Protein AF-A0A813HXC4-F1 (afdb_monomer_lite)

pLDDT: mean 84.41, std 17.49, range [29.16, 98.69]

Radius of gyration: 18.36 Å; chains: 1; bounding box: 35×47×68 Å

Foldseek 3Di:
DDDDDPPPDPPPPDDDADFQFDCVLPPLRDDDPLLVVVLVVVVVVVVVCLDDDLDAEEEEEESCRLVRSLQVCQVVCVVSVHAGEYEEAPVRLVSNVVRCVVSVGNYHYDYDQQLPLVVLVVVVRDPPYEYEYEAPLDAPDPDPPDDLSLLSNLVSQLSNQVDPDPHHYYYHYTHDDPDCPRSVVSQVSNVVSVDDDDDDPPPDDPPD

Sequence (208 aa):
PETWGRHRRQCGQRWSLAVLTDDALGVAGRPWAAQEVAARVLDGILEQRQFSIGERVTLVELGAGCGALACAFALKLAARQPRVIATDLPEVVPLMVQNAGANKALVECASLPWGDLAAAKALAVAAPAVVVACEVAYWGGWDLFADDTRVPLADTLAALLIGEDTGVRIGLLVFTIRDESRELALLP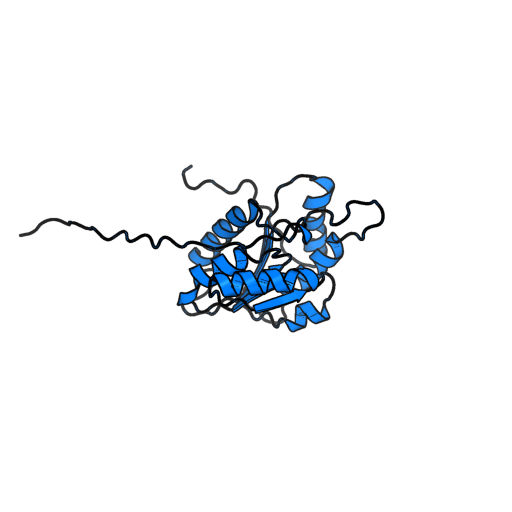MLRERGLEVVQVSPLPVEGE

Secondary structure (DSSP, 8-state):
----------------------GGGTTTTS--THHHHHHHHHHHHHHTTSS-TT---EEEEES-TT-HHHHHHHHHTGGG--EEEEEE-TTTHHHHHHHHHHHT--EEEEE--TT-HHHHHHT--PSSEEEEEES-SS---SSTTS--THHHHHHHHHHHHS-SS-S-EEEEEE---S-HHHHTTHHHHHHHTT-------SPPPTT-

InterPro domains:
  IPR019410 Lysine methyltransferase [PF10294] (17-139)
  IPR019410 Lysine methyltransferase [PTHR14614] (28-204)
  IPR029063 S-adenosyl-L-methionine-dependent methyltransferase superfamily [G3DSA:3.40.50.150] (6-204)
  IPR029063 S-adenosyl-L-methionine-dependent methyltransferase superfamily [SSF53335] (35-203)

Organism: Polarella glacialis (NCBI:txid89957)

Structure (mmCIF, N/CA/C/O backbone):
data_AF-A0A813HXC4-F1
#
_entry.id   AF-A0A813HXC4-F1
#
loop_
_atom_site.group_PDB
_atom_site.id
_atom_site.type_symbol
_atom_site.label_atom_id
_atom_site.label_alt_id
_atom_site.label_comp_id
_atom_site.label_asym_id
_atom_site.label_entity_id
_atom_site.label_seq_id
_atom_site.pdbx_PDB_ins_code
_atom_site.Cartn_x
_atom_site.Cartn_y
_atom_site.Cartn_z
_atom_site.occupancy
_atom_site.B_iso_or_equiv
_atom_site.auth_seq_id
_atom_site.auth_comp_id
_atom_site.auth_asym_id
_atom_site.auth_atom_id
_atom_site.pdbx_PDB_model_num
ATOM 1 N N . PRO A 1 1 ? -1.366 28.437 49.510 1.00 35.06 1 PRO A N 1
ATOM 2 C CA . PRO A 1 1 ? 0.019 28.294 49.009 1.00 35.06 1 PRO A CA 1
ATOM 3 C C . PRO A 1 1 ? 0.426 26.802 48.943 1.00 35.06 1 PRO A C 1
ATOM 5 O O . PRO A 1 1 ? 0.520 26.168 49.987 1.00 35.06 1 PRO A O 1
ATOM 8 N N . GLU A 1 2 ? 0.485 26.123 47.788 1.00 31.09 2 GLU A N 1
ATOM 9 C CA . GLU A 1 2 ? 1.240 26.460 46.551 1.00 31.09 2 GLU A CA 1
ATOM 10 C C . GLU A 1 2 ? 2.757 26.496 46.817 1.00 31.09 2 GLU A C 1
ATOM 12 O O . GLU A 1 2 ? 3.168 27.192 47.737 1.00 31.09 2 GLU A O 1
ATOM 17 N N . THR A 1 3 ? 3.655 25.811 46.091 1.00 34.41 3 THR A N 1
ATOM 18 C CA . THR A 1 3 ? 3.604 24.858 44.939 1.00 34.41 3 THR A CA 1
ATOM 19 C C . THR A 1 3 ? 4.766 23.820 45.103 1.00 34.41 3 THR A C 1
ATOM 21 O O . THR A 1 3 ? 5.416 23.841 46.141 1.00 34.41 3 THR A O 1
ATOM 24 N N . TRP A 1 4 ? 5.114 22.825 44.256 1.00 32.03 4 TRP A N 1
ATOM 25 C CA . TRP A 1 4 ? 4.827 22.461 42.850 1.00 32.03 4 TRP A CA 1
ATOM 26 C C . TRP A 1 4 ? 4.740 20.926 42.631 1.00 32.03 4 TRP A C 1
ATOM 28 O O . TRP A 1 4 ? 5.557 20.154 43.127 1.00 32.03 4 TRP A O 1
ATOM 38 N N . GLY A 1 5 ? 3.844 20.492 41.739 1.00 29.16 5 GLY A N 1
ATOM 39 C CA . GLY A 1 5 ? 4.278 19.949 40.438 1.00 29.16 5 GLY A CA 1
ATOM 40 C C . GLY A 1 5 ? 5.095 18.647 40.323 1.00 29.16 5 GLY A C 1
ATOM 41 O O . GLY A 1 5 ? 5.940 18.575 39.433 1.00 29.16 5 GLY A O 1
ATOM 42 N N . ARG A 1 6 ? 4.825 17.567 41.075 1.00 31.66 6 ARG A N 1
ATOM 43 C CA . ARG A 1 6 ? 5.311 16.218 40.673 1.00 31.66 6 ARG A CA 1
ATOM 44 C C . ARG A 1 6 ? 4.533 15.659 39.465 1.00 31.66 6 ARG A C 1
ATOM 46 O O . ARG A 1 6 ? 3.769 14.705 39.599 1.00 31.66 6 ARG A O 1
ATOM 53 N N . HIS A 1 7 ? 4.772 16.199 38.267 1.00 32.84 7 HIS A N 1
ATOM 54 C CA . HIS A 1 7 ? 4.219 15.696 36.998 1.00 32.84 7 HIS A CA 1
ATOM 55 C C . HIS A 1 7 ? 4.857 14.364 36.544 1.00 32.84 7 HIS A C 1
ATOM 57 O O . HIS A 1 7 ? 5.452 14.255 35.475 1.00 32.84 7 HIS A O 1
ATOM 63 N N . ARG A 1 8 ? 4.683 13.290 37.326 1.00 40.62 8 ARG A N 1
ATOM 64 C CA . ARG A 1 8 ? 4.879 11.918 36.828 1.00 40.62 8 ARG A CA 1
ATOM 65 C C . ARG A 1 8 ? 3.622 11.437 36.104 1.00 40.62 8 ARG A C 1
ATOM 67 O O . ARG A 1 8 ? 2.798 10.754 36.712 1.00 40.62 8 ARG A O 1
ATOM 74 N N . ARG A 1 9 ? 3.500 11.742 34.804 1.00 37.28 9 ARG A N 1
ATOM 75 C CA . ARG A 1 9 ? 2.727 10.893 33.873 1.00 37.28 9 ARG A CA 1
ATOM 76 C C . ARG A 1 9 ? 3.022 11.093 32.377 1.00 37.28 9 ARG A C 1
ATOM 78 O O . ARG A 1 9 ? 2.102 11.108 31.570 1.00 37.28 9 ARG A O 1
ATOM 85 N N . GLN A 1 10 ? 4.296 11.110 31.980 1.00 40.41 10 GLN A N 1
ATOM 86 C CA . GLN A 1 10 ? 4.643 10.735 30.602 1.00 40.41 10 GLN A CA 1
ATOM 87 C C . GLN A 1 10 ? 4.611 9.200 30.491 1.00 40.41 10 GLN A C 1
ATOM 89 O O . GLN A 1 10 ? 5.634 8.521 30.506 1.00 40.41 10 GLN A O 1
ATOM 94 N N . CYS A 1 11 ? 3.401 8.633 30.480 1.00 38.88 11 CYS A N 1
ATOM 95 C CA . CYS A 1 11 ? 3.195 7.212 30.220 1.00 38.88 11 CYS A CA 1
ATOM 96 C C . CYS A 1 11 ? 3.245 6.997 28.704 1.00 38.88 11 CYS A C 1
ATOM 98 O O . CYS A 1 11 ? 2.212 6.889 28.050 1.00 38.88 11 CYS A O 1
ATOM 100 N N . GLY A 1 12 ? 4.458 7.000 28.146 1.00 47.53 12 GLY A N 1
ATOM 101 C CA . GLY A 1 12 ? 4.670 6.605 26.758 1.00 47.53 12 GLY A CA 1
ATOM 102 C C . GLY A 1 12 ? 4.226 5.157 26.593 1.00 47.53 12 GLY A C 1
ATOM 103 O O . GLY A 1 12 ? 4.885 4.251 27.105 1.00 47.53 12 GLY A O 1
ATOM 104 N N . GLN A 1 13 ? 3.086 4.939 25.932 1.00 55.56 13 GLN A N 1
ATOM 105 C CA . GLN A 1 13 ? 2.609 3.595 25.628 1.00 55.56 13 GLN A CA 1
ATOM 106 C C . GLN A 1 13 ? 3.623 2.931 24.700 1.00 55.56 13 GLN A C 1
ATOM 108 O O . GLN A 1 13 ? 3.819 3.348 23.560 1.00 55.56 13 GLN A O 1
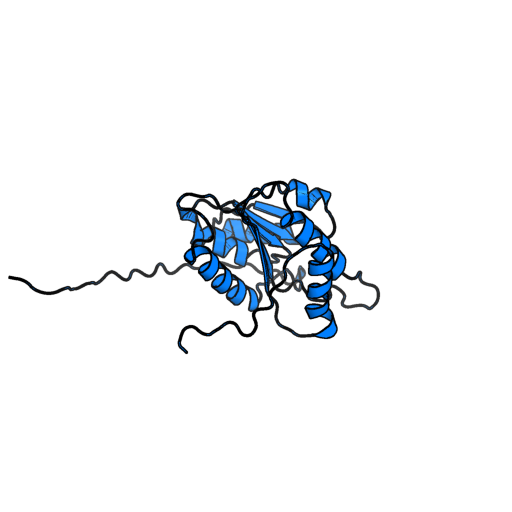ATOM 113 N N . ARG A 1 14 ? 4.311 1.918 25.226 1.00 62.75 14 ARG A N 1
ATOM 114 C CA . ARG A 1 14 ? 5.340 1.187 24.496 1.00 62.75 14 ARG A CA 1
ATOM 115 C C . ARG A 1 14 ? 4.666 0.102 23.666 1.00 62.75 14 ARG A C 1
ATOM 117 O O . ARG A 1 14 ? 4.519 -1.029 24.118 1.00 62.75 14 ARG A O 1
ATOM 124 N N . TRP A 1 15 ? 4.205 0.488 22.483 1.00 69.50 15 TRP A N 1
ATOM 125 C CA . TRP A 1 15 ? 3.667 -0.437 21.493 1.00 69.50 15 TRP A CA 1
ATOM 126 C C . TRP A 1 15 ? 4.767 -1.400 21.030 1.00 69.50 15 TRP A C 1
ATOM 128 O O . TRP A 1 15 ? 5.911 -0.994 20.824 1.00 69.50 15 TRP A O 1
ATOM 138 N N . SER A 1 16 ? 4.418 -2.674 20.879 1.00 82.56 16 SER A N 1
ATOM 139 C CA . SER A 1 16 ? 5.294 -3.716 20.345 1.00 82.56 16 SER A CA 1
ATOM 140 C C . SER A 1 16 ? 4.573 -4.415 19.204 1.00 82.56 16 SER A C 1
ATOM 142 O O . SER A 1 16 ? 3.518 -5.006 19.430 1.00 82.56 16 SER A O 1
ATOM 144 N N . LEU A 1 17 ? 5.143 -4.348 18.004 1.00 89.50 17 LEU A N 1
ATOM 145 C CA . LEU A 1 17 ? 4.656 -5.073 16.840 1.00 89.50 17 LEU A CA 1
ATOM 146 C C . LEU A 1 17 ? 5.350 -6.440 16.779 1.00 89.50 17 LEU A C 1
ATOM 148 O O . LEU A 1 17 ? 6.579 -6.507 16.795 1.00 89.50 17 LEU A O 1
ATOM 152 N N . ALA A 1 18 ? 4.578 -7.519 16.704 1.00 93.31 18 ALA A N 1
ATOM 153 C CA . ALA A 1 18 ? 5.089 -8.825 16.310 1.00 93.31 18 ALA A CA 1
ATOM 154 C C . ALA A 1 18 ? 5.122 -8.895 14.778 1.00 93.31 18 ALA A C 1
ATOM 156 O O . ALA A 1 18 ? 4.117 -8.600 14.135 1.00 93.31 18 ALA A O 1
ATOM 157 N N . VAL A 1 19 ? 6.255 -9.282 14.191 1.00 94.62 19 VAL A N 1
ATOM 158 C CA . VAL A 1 19 ? 6.367 -9.501 12.743 1.00 94.62 19 VAL A CA 1
ATOM 159 C C . VAL A 1 19 ? 6.879 -10.914 12.509 1.00 94.62 19 VAL A C 1
ATOM 161 O O . VAL A 1 19 ? 8.037 -11.223 12.775 1.00 94.62 19 VAL A O 1
ATOM 164 N N . LEU A 1 20 ? 5.978 -11.771 12.043 1.00 96.56 20 LEU A N 1
ATOM 165 C CA . LEU A 1 20 ? 6.284 -13.054 11.435 1.00 96.56 20 LEU A CA 1
ATOM 166 C C . LEU A 1 20 ? 6.862 -12.798 10.041 1.00 96.56 20 LEU A C 1
ATOM 168 O O . LEU A 1 20 ? 6.375 -11.925 9.314 1.00 96.56 20 LEU A O 1
ATOM 172 N N . THR A 1 21 ? 7.880 -13.572 9.683 1.00 96.44 21 THR A N 1
ATOM 173 C CA . THR A 1 21 ? 8.584 -13.495 8.401 1.00 96.44 21 THR A CA 1
ATOM 174 C C . THR A 1 21 ? 8.600 -14.858 7.724 1.00 96.44 21 THR A C 1
ATOM 176 O O . THR A 1 21 ? 8.671 -15.876 8.413 1.00 96.44 21 THR A O 1
ATOM 179 N N . ASP A 1 22 ? 8.582 -14.878 6.394 1.00 96.44 22 ASP A N 1
ATOM 180 C CA . ASP A 1 22 ? 8.622 -16.105 5.594 1.00 96.44 22 ASP A CA 1
ATOM 181 C C . ASP A 1 22 ? 9.623 -15.965 4.438 1.00 96.44 22 ASP A C 1
ATOM 183 O O . ASP A 1 22 ? 9.363 -15.277 3.450 1.00 96.44 22 ASP A O 1
ATOM 187 N N . ASP A 1 23 ? 10.774 -16.630 4.552 1.00 94.50 23 ASP A N 1
ATOM 188 C CA . ASP A 1 23 ? 11.824 -16.593 3.529 1.00 94.50 23 ASP A CA 1
ATOM 189 C C . ASP A 1 23 ? 11.362 -17.179 2.179 1.00 94.50 23 ASP A C 1
ATOM 191 O O . ASP A 1 23 ? 11.919 -16.816 1.140 1.00 94.50 23 ASP A O 1
ATOM 195 N N . ALA A 1 24 ? 10.317 -18.022 2.150 1.00 94.69 24 ALA A N 1
ATOM 196 C CA . ALA A 1 24 ? 9.748 -18.540 0.903 1.00 94.69 24 ALA A CA 1
ATOM 197 C C . ALA A 1 24 ? 9.028 -17.454 0.078 1.00 94.69 24 ALA A C 1
ATOM 199 O O . ALA A 1 24 ? 8.912 -17.590 -1.138 1.00 94.69 24 ALA A O 1
ATOM 200 N N . LEU A 1 25 ? 8.607 -16.354 0.717 1.00 91.69 25 LEU A N 1
ATOM 201 C CA . LEU A 1 25 ? 8.051 -15.159 0.067 1.00 91.69 25 LEU A CA 1
ATOM 202 C C . LEU A 1 25 ? 9.127 -14.096 -0.252 1.00 91.69 25 LEU A C 1
ATOM 204 O O . LEU A 1 25 ? 8.807 -12.992 -0.701 1.00 91.69 25 LEU A O 1
ATOM 208 N N . GLY A 1 26 ? 10.411 -14.398 -0.024 1.00 90.69 26 GLY A N 1
ATOM 209 C CA . GLY A 1 26 ? 11.558 -13.614 -0.492 1.00 90.69 26 GLY A CA 1
ATOM 210 C C . GLY A 1 26 ? 11.558 -12.142 -0.060 1.00 90.69 26 GLY A C 1
ATOM 211 O O . GLY A 1 26 ? 11.908 -11.807 1.073 1.00 90.69 26 GLY A O 1
ATOM 212 N N . VAL A 1 27 ? 11.234 -11.237 -0.991 1.00 89.44 27 VAL A N 1
ATOM 213 C CA . VAL A 1 27 ? 11.177 -9.785 -0.731 1.00 89.44 27 VAL A CA 1
ATOM 214 C C . VAL A 1 27 ? 9.911 -9.357 0.013 1.00 89.44 27 VAL A C 1
ATOM 216 O O . VAL A 1 27 ? 9.983 -8.437 0.825 1.00 89.44 27 VAL A O 1
ATOM 219 N N . ALA A 1 28 ? 8.784 -10.040 -0.208 1.00 92.44 28 ALA A N 1
ATOM 220 C CA . ALA A 1 28 ? 7.514 -9.757 0.459 1.00 92.44 28 ALA A CA 1
ATOM 221 C C . ALA A 1 28 ? 7.471 -10.333 1.885 1.00 92.44 28 ALA A C 1
ATOM 223 O O . ALA A 1 28 ? 6.821 -9.783 2.769 1.00 92.44 28 ALA A O 1
ATOM 224 N N . GLY A 1 29 ? 8.219 -11.408 2.143 1.00 93.31 29 GLY A N 1
ATOM 225 C CA . GLY A 1 29 ? 8.227 -12.133 3.414 1.00 93.31 29 GLY A CA 1
ATOM 226 C C . GLY A 1 29 ? 8.801 -11.405 4.635 1.00 93.31 29 GLY A C 1
ATOM 227 O O . GLY A 1 29 ? 8.938 -12.028 5.685 1.00 93.31 29 GLY A O 1
ATOM 228 N N . ARG A 1 30 ? 9.174 -10.122 4.534 1.00 94.38 30 ARG A N 1
ATOM 229 C CA . ARG A 1 30 ? 9.906 -9.381 5.578 1.00 94.38 30 ARG A CA 1
ATOM 230 C C . ARG A 1 30 ? 9.581 -7.879 5.589 1.00 94.38 30 ARG A C 1
ATOM 232 O O . ARG A 1 30 ? 9.165 -7.351 4.560 1.00 94.38 30 ARG A O 1
ATOM 239 N N . PRO A 1 31 ? 9.781 -7.176 6.720 1.00 93.50 31 PRO A N 1
ATOM 240 C CA . PRO A 1 31 ? 9.652 -5.722 6.780 1.00 93.50 31 PRO A CA 1
ATOM 241 C C . PRO A 1 31 ? 10.863 -5.022 6.144 1.00 93.50 31 PRO A C 1
ATOM 243 O O . PRO A 1 31 ? 11.963 -5.580 6.090 1.00 93.50 31 PRO A O 1
ATOM 246 N N . TRP A 1 32 ? 10.677 -3.771 5.717 1.00 92.56 32 TRP A N 1
ATOM 247 C CA . TRP A 1 32 ? 11.713 -2.955 5.071 1.00 92.56 32 TRP A CA 1
ATOM 248 C C . TRP A 1 32 ? 11.946 -1.630 5.804 1.00 92.56 32 TRP A C 1
ATOM 250 O O . TRP A 1 32 ? 11.013 -1.017 6.313 1.00 92.56 32 TRP A O 1
ATOM 260 N N . ALA A 1 33 ? 13.194 -1.148 5.828 1.00 90.00 33 ALA A N 1
ATOM 261 C CA . ALA A 1 33 ? 13.589 0.032 6.611 1.00 90.00 33 ALA A CA 1
ATOM 262 C C . ALA A 1 33 ? 12.799 1.310 6.257 1.00 90.00 33 ALA A C 1
ATOM 264 O O . ALA A 1 33 ? 12.474 2.107 7.136 1.00 90.00 33 ALA A O 1
ATOM 265 N N . ALA A 1 34 ? 12.418 1.488 4.989 1.00 90.69 34 ALA A N 1
ATOM 266 C CA . ALA A 1 34 ? 11.613 2.630 4.569 1.00 90.69 34 ALA A CA 1
ATOM 267 C C . ALA A 1 34 ? 10.164 2.603 5.107 1.00 90.69 34 ALA A C 1
ATOM 269 O O . ALA A 1 34 ? 9.524 3.652 5.132 1.00 90.69 34 ALA A O 1
ATOM 270 N N . GLN A 1 35 ? 9.658 1.477 5.634 1.00 92.31 35 GLN A N 1
ATOM 271 C CA . GLN A 1 35 ? 8.365 1.461 6.336 1.00 92.31 35 GLN A CA 1
ATOM 272 C C . GLN A 1 35 ? 8.418 2.310 7.625 1.00 92.31 35 GLN A C 1
ATOM 274 O O . GLN A 1 35 ? 7.425 2.940 7.979 1.00 92.31 35 GLN A O 1
ATOM 279 N N . GLU A 1 36 ? 9.582 2.445 8.278 1.00 89.00 36 GLU A N 1
ATOM 280 C CA . GLU A 1 36 ? 9.779 3.386 9.399 1.00 89.00 36 GLU A CA 1
ATOM 281 C C . GLU A 1 36 ? 9.790 4.858 8.935 1.00 89.00 36 GLU A C 1
ATOM 283 O O . GLU A 1 36 ? 9.451 5.775 9.688 1.00 89.00 36 GLU A O 1
ATOM 288 N N . VAL A 1 37 ? 10.176 5.108 7.682 1.00 89.75 37 VAL A N 1
ATOM 289 C CA . VAL A 1 37 ? 10.088 6.435 7.055 1.00 89.75 37 VAL A CA 1
ATOM 290 C C . VAL A 1 37 ? 8.626 6.752 6.726 1.00 89.75 37 VAL A C 1
ATOM 292 O O . VAL A 1 37 ? 8.125 7.800 7.128 1.00 89.75 37 VAL A O 1
ATOM 295 N N . ALA A 1 38 ? 7.910 5.817 6.093 1.00 91.38 38 ALA A N 1
ATOM 296 C CA . ALA A 1 38 ? 6.488 5.946 5.775 1.00 91.38 38 ALA A CA 1
ATOM 297 C C . ALA A 1 38 ? 5.617 6.139 7.032 1.00 91.38 38 ALA A C 1
ATOM 299 O O . ALA A 1 38 ? 4.714 6.977 7.024 1.00 91.38 38 ALA A O 1
ATOM 300 N N . ALA A 1 39 ? 5.930 5.431 8.127 1.00 89.94 39 ALA A N 1
ATOM 301 C CA . ALA A 1 39 ? 5.298 5.614 9.434 1.00 89.94 39 ALA A CA 1
ATOM 302 C C . ALA A 1 39 ? 5.362 7.078 9.905 1.00 89.94 39 ALA A C 1
ATOM 304 O O . ALA A 1 39 ? 4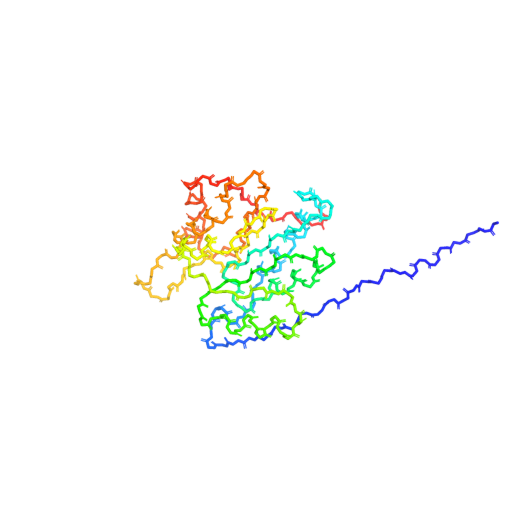.327 7.701 10.137 1.00 89.94 39 ALA A O 1
ATOM 305 N N . ARG A 1 40 ? 6.574 7.648 9.968 1.00 87.31 40 ARG A N 1
ATOM 306 C CA . ARG A 1 40 ? 6.811 9.020 10.449 1.00 87.31 40 ARG A CA 1
ATOM 307 C C . ARG A 1 40 ? 6.205 10.094 9.542 1.00 87.31 40 ARG A C 1
ATOM 309 O O . ARG A 1 40 ? 5.663 11.074 10.043 1.00 87.31 40 ARG A O 1
ATOM 316 N N . VAL A 1 41 ? 6.253 9.909 8.221 1.00 87.19 41 VAL A N 1
ATOM 317 C CA . VAL A 1 41 ? 5.635 10.852 7.268 1.00 87.19 41 VAL A CA 1
ATOM 318 C C . VAL A 1 41 ? 4.116 10.893 7.442 1.00 87.19 41 VAL A C 1
ATOM 320 O O . VAL A 1 41 ? 3.530 11.976 7.490 1.00 87.19 41 VAL A O 1
ATOM 323 N N . LEU A 1 42 ? 3.471 9.731 7.579 1.00 85.94 42 LEU A N 1
ATOM 324 C CA . LEU A 1 42 ? 2.022 9.679 7.755 1.00 85.94 42 LEU A CA 1
ATOM 325 C C . LEU A 1 42 ? 1.581 10.164 9.144 1.00 85.94 42 LEU A C 1
ATOM 327 O O . LEU A 1 42 ? 0.533 10.795 9.258 1.00 85.94 42 LEU A O 1
ATOM 331 N N . ASP A 1 43 ? 2.389 9.958 10.184 1.00 83.81 43 ASP A N 1
ATOM 332 C CA . ASP A 1 43 ? 2.153 10.575 11.492 1.00 83.81 43 ASP A CA 1
ATOM 333 C C . ASP A 1 43 ? 2.056 12.106 11.383 1.00 83.81 43 ASP A C 1
ATOM 335 O O . ASP A 1 43 ? 1.055 12.688 11.804 1.00 83.81 43 ASP A O 1
ATOM 339 N N . GLY A 1 44 ? 3.027 12.749 10.721 1.00 83.06 44 GLY A N 1
ATOM 340 C CA . GLY A 1 44 ? 3.011 14.196 10.484 1.00 83.06 44 GLY A CA 1
ATOM 341 C C . GLY A 1 44 ? 1.763 14.670 9.728 1.00 83.06 44 GLY A C 1
ATOM 342 O O . GLY A 1 44 ? 1.130 15.645 10.129 1.00 83.06 44 GLY A O 1
ATOM 343 N N . ILE A 1 45 ? 1.344 13.946 8.687 1.00 81.25 45 ILE A N 1
ATOM 344 C CA . ILE A 1 45 ? 0.116 14.228 7.916 1.00 81.25 45 ILE A CA 1
ATOM 345 C C . ILE A 1 45 ? -1.151 14.126 8.786 1.00 81.25 45 ILE A C 1
ATOM 347 O O . ILE A 1 45 ? -2.044 14.977 8.712 1.00 81.25 45 ILE A O 1
ATOM 351 N N . LEU A 1 46 ? -1.231 13.102 9.641 1.00 77.50 46 LEU A N 1
ATOM 352 C CA . LEU A 1 46 ? -2.368 12.867 10.535 1.00 77.50 46 LEU A CA 1
ATOM 353 C C . LEU A 1 46 ? -2.443 13.891 11.680 1.00 77.50 46 LEU A C 1
ATOM 355 O O . LEU A 1 46 ? -3.548 14.189 12.153 1.00 77.50 46 LEU A O 1
ATOM 359 N N . GLU A 1 47 ? -1.300 14.434 12.108 1.00 77.25 47 GLU A N 1
ATOM 360 C CA . GLU A 1 47 ? -1.191 15.482 13.130 1.00 77.25 47 GLU A CA 1
ATOM 361 C C . GLU A 1 47 ? -1.416 16.896 12.572 1.00 77.25 47 GLU A C 1
ATOM 363 O O . GLU A 1 47 ? -2.066 17.707 13.235 1.00 77.25 47 GLU A O 1
ATOM 368 N N . GLN A 1 48 ? -0.998 17.175 11.330 1.00 72.44 48 GLN A N 1
ATOM 369 C CA . GLN A 1 48 ? -1.219 18.451 10.623 1.00 72.44 48 GLN A CA 1
ATOM 370 C C . GLN A 1 48 ? -2.690 18.722 10.243 1.00 72.44 48 GLN A C 1
ATOM 372 O O . GLN A 1 48 ? -3.005 19.777 9.694 1.00 72.44 48 GLN A O 1
ATOM 377 N N . ARG A 1 49 ? -3.614 17.812 10.582 1.00 63.06 49 ARG A N 1
ATOM 378 C CA . ARG A 1 49 ? -5.077 17.967 10.436 1.00 63.06 49 ARG A CA 1
ATOM 379 C C . ARG A 1 49 ? -5.558 18.259 9.013 1.00 63.06 49 ARG A C 1
ATOM 381 O O . ARG A 1 49 ? -6.525 18.990 8.821 1.00 63.06 49 ARG A O 1
ATOM 388 N N . GLN A 1 50 ? -4.973 17.579 8.029 1.00 62.78 50 GLN A N 1
ATOM 389 C CA . GLN A 1 50 ? -5.584 17.446 6.697 1.00 62.78 50 GLN A CA 1
ATOM 390 C C . GLN A 1 50 ? -6.905 16.638 6.722 1.00 62.78 50 GLN A C 1
ATOM 392 O O . GLN A 1 50 ? -7.614 16.587 5.722 1.00 62.78 50 GLN A O 1
ATOM 397 N N . PHE A 1 51 ? -7.261 16.058 7.879 1.00 70.06 51 PHE A N 1
ATOM 398 C CA . PHE A 1 51 ? -8.518 15.354 8.147 1.00 70.06 51 PHE A CA 1
ATOM 399 C C . PHE A 1 51 ? -9.203 15.900 9.410 1.00 70.06 51 PHE A C 1
ATOM 401 O O . PHE A 1 51 ? -8.537 16.274 10.384 1.00 70.06 51 PHE A O 1
ATOM 408 N N . SER A 1 52 ? -10.533 15.890 9.423 1.00 67.94 52 SER A N 1
ATOM 409 C CA . SER A 1 52 ? -11.369 16.459 10.482 1.00 67.94 52 SER A CA 1
ATOM 410 C C . SER A 1 52 ? -11.365 15.628 11.774 1.00 67.94 52 SER A C 1
ATOM 412 O O . SER A 1 52 ? -11.060 14.430 11.803 1.00 67.94 52 SER A O 1
ATOM 414 N N . ILE A 1 53 ? -11.729 16.265 12.893 1.00 62.31 53 ILE A N 1
ATOM 415 C CA . ILE A 1 53 ? -11.898 15.569 14.178 1.00 62.31 53 ILE A CA 1
ATOM 416 C C . ILE A 1 53 ? -13.115 14.639 14.085 1.00 62.31 53 ILE A C 1
ATOM 418 O O . ILE A 1 53 ? -14.208 15.082 13.749 1.00 62.31 53 ILE A O 1
ATOM 422 N N . GLY A 1 54 ? -12.925 13.360 14.420 1.00 64.62 54 GLY A N 1
ATOM 423 C CA . GLY A 1 54 ? -13.970 12.331 14.341 1.00 64.62 54 GLY A CA 1
ATOM 424 C C . GLY A 1 54 ? -14.150 11.709 12.952 1.00 64.62 54 GLY A C 1
ATOM 425 O O . GLY A 1 54 ? -14.941 10.783 12.807 1.00 64.62 54 GLY A O 1
ATOM 426 N N . GLU A 1 55 ? -13.404 12.170 11.947 1.00 74.50 55 GLU A N 1
ATOM 427 C CA . GLU A 1 55 ? -13.458 11.629 10.591 1.00 74.50 55 GLU A CA 1
ATOM 428 C C . GLU A 1 55 ? -12.704 10.291 10.496 1.00 74.50 55 GLU A C 1
ATOM 430 O O . GLU A 1 55 ? -11.569 10.161 10.978 1.00 74.50 55 GLU A O 1
ATOM 435 N N . ARG A 1 56 ? -13.349 9.285 9.889 1.00 84.94 56 ARG A N 1
ATOM 436 C CA . ARG A 1 56 ? -12.789 7.940 9.707 1.00 84.94 56 ARG A CA 1
ATOM 437 C C . ARG A 1 56 ? -11.896 7.919 8.469 1.00 84.94 56 ARG A C 1
ATOM 439 O O . ARG A 1 56 ? -12.398 7.962 7.354 1.00 84.94 56 ARG A O 1
ATOM 446 N N . VAL A 1 57 ? -10.587 7.806 8.675 1.00 88.00 57 VAL A N 1
ATOM 447 C CA . VAL A 1 57 ? -9.606 7.709 7.583 1.00 88.00 57 VAL A CA 1
ATOM 448 C C . VAL A 1 57 ? -9.531 6.275 7.052 1.00 88.00 57 VAL A C 1
ATOM 450 O O . VAL A 1 57 ? -9.449 5.321 7.836 1.00 88.00 57 VAL A O 1
ATOM 453 N N . THR A 1 58 ? -9.520 6.137 5.726 1.00 92.44 58 THR A N 1
ATOM 454 C CA . THR A 1 58 ? -9.151 4.900 5.025 1.00 92.44 58 THR A CA 1
ATOM 455 C C . THR A 1 58 ? -7.647 4.901 4.735 1.00 92.44 58 THR A C 1
ATOM 457 O O . THR A 1 58 ? -7.124 5.861 4.180 1.00 92.44 58 THR A O 1
ATOM 460 N N . LEU A 1 59 ? -6.936 3.831 5.076 1.00 94.56 59 LEU A N 1
ATOM 461 C CA . LEU A 1 59 ? -5.546 3.595 4.690 1.00 94.56 59 LEU A CA 1
ATOM 462 C C . LEU A 1 59 ? -5.491 2.366 3.789 1.00 94.56 59 LEU A C 1
ATOM 464 O O . LEU A 1 59 ? -6.061 1.335 4.140 1.00 94.56 59 LEU A O 1
ATOM 468 N N . VAL A 1 60 ? -4.787 2.462 2.665 1.00 97.50 60 VAL A N 1
ATOM 469 C CA . VAL A 1 60 ? -4.473 1.325 1.789 1.00 97.50 60 VAL A CA 1
ATOM 470 C C . VAL A 1 60 ? -2.960 1.209 1.663 1.00 97.50 60 VAL A C 1
ATOM 472 O O . VAL A 1 60 ? -2.319 2.172 1.257 1.00 97.50 60 VAL A O 1
ATOM 475 N N . GLU A 1 61 ? -2.386 0.056 1.997 1.00 98.19 61 GLU A N 1
ATOM 476 C CA . GLU A 1 61 ? -0.980 -0.261 1.719 1.00 98.19 61 GLU A CA 1
ATOM 477 C C . GLU A 1 61 ? -0.896 -1.145 0.463 1.00 98.19 61 GLU A C 1
ATOM 479 O O . GLU A 1 61 ? -1.489 -2.226 0.418 1.00 98.19 61 GLU A O 1
ATOM 484 N N . LEU A 1 62 ? -0.189 -0.664 -0.563 1.00 98.12 62 LEU A N 1
ATOM 485 C CA . LEU A 1 62 ? 0.133 -1.372 -1.804 1.00 98.12 62 LEU A CA 1
ATOM 486 C C . LEU A 1 62 ? 1.503 -2.042 -1.669 1.00 98.12 62 LEU A C 1
ATOM 488 O O . LEU A 1 62 ? 2.485 -1.352 -1.394 1.00 98.12 62 LEU A O 1
ATOM 492 N N . GLY A 1 63 ? 1.573 -3.355 -1.909 1.00 97.00 63 GLY A N 1
ATOM 493 C CA . GLY A 1 63 ? 2.808 -4.130 -1.740 1.00 97.00 63 GLY A CA 1
ATOM 494 C C . GLY A 1 63 ? 3.222 -4.233 -0.274 1.00 97.00 63 GLY A C 1
ATOM 495 O O . GLY A 1 63 ? 4.380 -4.006 0.067 1.00 97.00 63 GLY A O 1
ATOM 496 N N . ALA A 1 64 ? 2.253 -4.492 0.607 1.00 97.69 64 ALA A N 1
ATOM 497 C CA . ALA A 1 64 ? 2.447 -4.471 2.055 1.00 97.69 64 ALA A CA 1
ATOM 498 C C . ALA A 1 64 ? 3.386 -5.580 2.581 1.00 97.69 64 ALA A C 1
ATOM 500 O O . ALA A 1 64 ? 3.814 -5.535 3.742 1.00 97.69 64 ALA A O 1
ATOM 501 N N . GLY A 1 65 ? 3.692 -6.592 1.762 1.00 96.94 65 GLY A N 1
ATOM 502 C CA . GLY A 1 65 ? 4.539 -7.727 2.105 1.00 96.94 65 GLY A CA 1
ATOM 503 C C . GLY A 1 65 ? 4.012 -8.467 3.332 1.00 96.94 65 GLY A C 1
ATOM 504 O O . GLY A 1 65 ? 2.878 -8.935 3.379 1.00 96.94 65 GLY A O 1
ATOM 505 N N . CYS A 1 66 ? 4.817 -8.515 4.390 1.00 96.69 66 CYS A N 1
ATOM 506 C CA . CYS A 1 66 ? 4.420 -9.085 5.675 1.00 96.69 66 CYS A CA 1
ATOM 507 C C . CYS A 1 66 ? 3.274 -8.324 6.389 1.00 96.69 66 CYS A C 1
ATOM 509 O O . CYS A 1 66 ? 2.764 -8.817 7.395 1.00 96.69 66 CYS A O 1
ATOM 511 N N . GLY A 1 67 ? 2.857 -7.145 5.910 1.00 97.38 67 GLY A N 1
ATOM 512 C CA . GLY A 1 67 ? 1.758 -6.346 6.472 1.00 97.38 67 GLY A CA 1
ATOM 513 C C . GLY A 1 67 ? 2.120 -5.553 7.735 1.00 97.38 67 GLY A C 1
ATOM 514 O O . GLY A 1 67 ? 1.231 -5.090 8.454 1.00 97.38 67 GLY A O 1
ATOM 515 N N . ALA A 1 68 ? 3.415 -5.412 8.041 1.00 96.25 68 ALA A N 1
ATOM 516 C CA . ALA A 1 68 ? 3.902 -4.803 9.280 1.00 96.25 68 ALA A CA 1
ATOM 517 C C . ALA A 1 68 ? 3.459 -3.337 9.460 1.00 96.25 68 ALA A C 1
ATOM 519 O O . ALA A 1 68 ? 3.045 -2.949 10.556 1.00 96.25 68 ALA A O 1
ATOM 520 N N . LEU A 1 69 ? 3.506 -2.530 8.397 1.00 96.06 69 LEU A N 1
ATOM 521 C CA . LEU A 1 69 ? 3.176 -1.104 8.447 1.00 96.06 69 LEU A CA 1
ATOM 522 C C . LEU A 1 69 ? 1.662 -0.875 8.608 1.00 96.06 69 LEU A C 1
ATOM 524 O O . LEU A 1 69 ? 1.253 -0.156 9.522 1.00 96.06 69 LEU A O 1
ATOM 528 N N . ALA A 1 70 ? 0.820 -1.559 7.827 1.00 96.94 70 ALA A N 1
ATOM 529 C CA . ALA A 1 70 ? -0.627 -1.606 8.040 1.00 96.94 70 ALA A CA 1
ATOM 530 C C . ALA A 1 70 ? -1.003 -2.025 9.476 1.00 96.94 70 ALA A C 1
ATOM 532 O O . ALA A 1 70 ? -1.838 -1.375 10.112 1.00 96.94 70 ALA A O 1
ATOM 533 N N . CYS A 1 71 ? -0.356 -3.057 10.033 1.00 96.62 71 CYS A N 1
ATOM 534 C CA . CYS A 1 71 ? -0.581 -3.463 11.425 1.00 96.62 71 CYS A CA 1
ATOM 535 C C . CYS A 1 71 ? -0.189 -2.358 12.422 1.00 96.62 71 CYS A C 1
ATOM 537 O O . CYS A 1 71 ? -0.941 -2.088 13.362 1.00 96.62 71 CYS A O 1
ATOM 539 N N . ALA A 1 72 ? 0.945 -1.680 12.209 1.00 93.75 72 ALA A N 1
ATOM 540 C CA . ALA A 1 72 ? 1.380 -0.565 13.049 1.00 93.75 72 ALA A CA 1
ATOM 541 C C . ALA A 1 72 ? 0.376 0.604 13.030 1.00 93.75 72 ALA A C 1
ATOM 543 O O . ALA A 1 72 ? 0.028 1.122 14.094 1.00 93.75 72 ALA A O 1
ATOM 544 N N . PHE A 1 73 ? -0.156 0.977 11.860 1.00 91.31 73 PHE A N 1
ATOM 545 C CA . PHE A 1 73 ? -1.181 2.022 11.754 1.00 91.31 73 PHE A CA 1
ATOM 546 C C . PHE A 1 73 ? -2.520 1.616 12.370 1.00 91.31 73 PHE A C 1
ATOM 548 O O . PHE A 1 73 ? -3.113 2.411 13.101 1.00 91.31 73 PHE A O 1
ATOM 555 N N . ALA A 1 74 ? -2.990 0.387 12.137 1.00 93.56 74 ALA A N 1
ATOM 556 C CA . ALA A 1 74 ? -4.235 -0.109 12.723 1.00 93.56 74 ALA A CA 1
ATOM 557 C C . ALA A 1 74 ? -4.195 -0.097 14.263 1.00 93.56 74 ALA A C 1
ATOM 559 O O . ALA A 1 74 ? -5.187 0.263 14.898 1.00 93.56 74 ALA A O 1
ATOM 560 N N . LEU A 1 75 ? -3.042 -0.419 14.864 1.00 91.62 75 LEU A N 1
ATOM 561 C CA . LEU A 1 75 ? -2.817 -0.290 16.306 1.00 91.62 75 LEU A CA 1
ATOM 562 C C . LEU A 1 75 ? -2.734 1.179 16.751 1.00 91.62 75 LEU A C 1
ATOM 564 O O . LEU A 1 75 ? -3.488 1.594 17.632 1.00 91.62 75 LEU A O 1
ATOM 568 N N . LYS A 1 76 ? -1.852 1.981 16.135 1.00 86.50 76 LYS A N 1
ATOM 569 C CA . LYS A 1 76 ? -1.599 3.378 16.534 1.00 86.50 76 LYS A CA 1
ATOM 570 C C . LYS A 1 76 ? -2.848 4.255 16.435 1.00 86.50 76 LYS A C 1
ATOM 572 O O . LYS A 1 76 ? -3.064 5.127 17.275 1.00 86.50 76 LYS A O 1
ATOM 577 N N . LEU A 1 77 ? -3.681 4.016 15.425 1.00 84.69 77 LEU A N 1
ATOM 578 C CA . LEU A 1 77 ? -4.869 4.814 15.133 1.00 84.69 77 LEU A CA 1
ATOM 579 C C . LEU A 1 77 ? -6.165 4.188 15.662 1.00 84.69 77 LEU A C 1
ATOM 581 O O . LEU A 1 77 ? -7.224 4.755 15.415 1.00 84.69 77 LEU A O 1
ATOM 585 N N . ALA A 1 78 ? -6.120 3.082 16.417 1.00 86.81 78 ALA A N 1
ATOM 586 C CA . ALA A 1 78 ? -7.304 2.333 16.861 1.00 86.81 78 ALA A CA 1
ATOM 587 C C . ALA A 1 78 ? -8.416 3.205 17.489 1.00 86.81 78 ALA A C 1
ATOM 589 O O . ALA A 1 78 ? -9.599 2.985 17.233 1.00 86.81 78 ALA A O 1
ATOM 590 N N . ALA A 1 79 ? -8.056 4.252 18.243 1.00 82.94 79 ALA A N 1
ATOM 591 C CA . ALA A 1 79 ? -9.007 5.201 18.836 1.00 82.94 79 ALA A CA 1
ATOM 592 C C . ALA A 1 79 ? -9.792 6.050 17.807 1.00 82.94 79 ALA A C 1
ATOM 594 O O . ALA A 1 79 ? -10.883 6.526 18.114 1.00 82.94 79 ALA A O 1
ATOM 595 N N . ARG A 1 80 ? -9.265 6.222 16.585 1.00 82.19 80 ARG A N 1
ATOM 596 C CA . ARG A 1 80 ? -9.940 6.846 15.429 1.00 82.19 80 ARG A CA 1
ATOM 597 C C . ARG A 1 80 ? -10.743 5.837 14.592 1.00 82.19 80 ARG A C 1
ATOM 599 O O . ARG A 1 80 ? -11.351 6.238 13.607 1.00 82.19 80 ARG A O 1
ATOM 606 N N . GLN A 1 81 ? -10.733 4.551 14.966 1.00 87.56 81 GLN A N 1
ATOM 607 C CA . GLN A 1 81 ? -11.400 3.444 14.265 1.00 87.56 81 GLN A CA 1
ATOM 608 C C . GLN A 1 81 ? -11.170 3.464 12.737 1.00 87.56 81 GLN A C 1
ATOM 610 O O . GLN A 1 81 ? -12.144 3.476 11.984 1.00 87.56 81 GLN A O 1
ATOM 615 N N . PRO A 1 82 ? -9.915 3.504 12.245 1.00 90.94 82 PRO A N 1
ATOM 616 C CA . PRO A 1 82 ? -9.617 3.596 10.815 1.00 90.94 82 PRO A CA 1
ATOM 617 C C . PRO A 1 82 ? -10.227 2.435 10.020 1.00 90.94 82 PRO A C 1
ATOM 619 O O . PRO A 1 82 ? -10.655 1.415 10.572 1.00 90.94 82 PRO A O 1
ATOM 622 N N . ARG A 1 83 ? -10.247 2.568 8.696 1.00 94.81 83 ARG A N 1
ATOM 623 C CA . ARG A 1 83 ? -10.317 1.410 7.802 1.00 94.81 83 ARG A CA 1
ATOM 624 C C . ARG A 1 83 ? -8.913 1.177 7.261 1.00 94.81 83 ARG A C 1
ATOM 626 O O . ARG A 1 83 ? -8.428 2.025 6.531 1.00 94.81 83 ARG A O 1
ATOM 633 N N . VAL A 1 84 ? -8.247 0.092 7.643 1.00 96.88 84 VAL A N 1
ATOM 634 C CA . VAL A 1 84 ? -6.897 -0.221 7.150 1.00 96.88 84 VAL A CA 1
ATOM 635 C C . VAL A 1 84 ? -6.981 -1.430 6.236 1.00 96.88 84 VAL A C 1
ATOM 637 O O . VAL A 1 84 ? -7.472 -2.470 6.664 1.00 96.88 84 VAL A O 1
ATOM 640 N N . ILE A 1 85 ? -6.504 -1.289 5.004 1.00 98.31 85 ILE A N 1
ATOM 641 C CA . ILE A 1 85 ? -6.453 -2.341 3.991 1.00 98.31 85 ILE A CA 1
ATOM 642 C C . ILE A 1 85 ? -4.983 -2.615 3.659 1.00 98.31 85 ILE A C 1
ATOM 644 O O . ILE A 1 85 ? -4.267 -1.700 3.257 1.00 98.31 85 ILE A O 1
ATOM 648 N N . ALA A 1 86 ? -4.530 -3.855 3.820 1.00 98.56 86 ALA A N 1
ATOM 649 C CA . ALA A 1 86 ? -3.205 -4.297 3.387 1.00 98.56 86 ALA A CA 1
ATOM 650 C C . ALA A 1 86 ? -3.354 -5.140 2.117 1.00 98.56 86 ALA A C 1
ATOM 652 O O . ALA A 1 86 ? -4.167 -6.070 2.093 1.00 98.56 86 ALA A O 1
ATOM 653 N N . THR A 1 87 ? -2.611 -4.798 1.063 1.00 98.69 87 THR A N 1
ATOM 654 C CA . THR A 1 87 ? -2.782 -5.409 -0.260 1.00 98.69 87 THR A CA 1
ATOM 655 C C . THR A 1 87 ? -1.466 -5.839 -0.895 1.00 98.69 87 THR A C 1
ATOM 657 O O . THR A 1 87 ? -0.466 -5.121 -0.834 1.00 98.69 87 THR A O 1
ATOM 660 N N . ASP A 1 88 ? -1.480 -7.029 -1.495 1.00 98.19 88 ASP A N 1
ATOM 661 C CA . ASP A 1 88 ? -0.317 -7.662 -2.123 1.00 98.19 88 ASP A CA 1
ATOM 662 C C . ASP A 1 88 ? -0.758 -8.780 -3.103 1.00 98.19 88 ASP A C 1
ATOM 664 O O . ASP A 1 88 ? -1.952 -8.936 -3.397 1.00 98.19 88 ASP A O 1
ATOM 668 N N . LEU A 1 89 ? 0.180 -9.576 -3.613 1.00 96.19 89 LEU A N 1
ATOM 669 C CA . LEU A 1 89 ? -0.089 -10.760 -4.432 1.00 96.19 89 LEU A CA 1
ATOM 670 C C . LEU A 1 89 ? -0.811 -11.869 -3.630 1.00 96.19 89 LEU A C 1
ATOM 672 O O . LEU A 1 89 ? -0.662 -11.935 -2.404 1.00 96.19 89 LEU A O 1
ATOM 676 N N . PRO A 1 90 ? -1.611 -12.744 -4.279 1.00 97.69 90 PRO A N 1
ATOM 677 C CA . PRO A 1 90 ? -2.446 -13.743 -3.597 1.00 97.69 90 PRO A CA 1
ATOM 678 C C . PRO A 1 90 ? -1.697 -14.633 -2.594 1.00 97.69 90 PRO A C 1
ATOM 680 O O . PRO A 1 90 ? -2.218 -14.937 -1.522 1.00 97.69 90 PRO A O 1
ATOM 683 N N . GLU A 1 91 ? -0.471 -15.024 -2.930 1.00 96.81 91 GLU A N 1
ATOM 684 C CA . GLU A 1 91 ? 0.429 -15.866 -2.142 1.00 96.81 91 GLU A CA 1
ATOM 685 C C . GLU A 1 91 ? 0.999 -15.175 -0.891 1.00 96.81 91 GLU A C 1
ATOM 687 O O . GLU A 1 91 ? 1.394 -15.857 0.054 1.00 96.81 91 GLU A O 1
ATOM 692 N N . VAL A 1 92 ? 0.984 -13.839 -0.841 1.00 97.75 92 VAL A N 1
ATOM 693 C CA . VAL A 1 92 ? 1.472 -13.035 0.294 1.00 97.75 92 VAL A CA 1
ATOM 694 C C . VAL A 1 92 ? 0.362 -12.763 1.322 1.00 97.75 92 VAL A C 1
ATOM 696 O O . VAL A 1 92 ? 0.629 -12.659 2.523 1.00 97.75 92 VAL A O 1
ATOM 699 N N . VAL A 1 93 ? -0.908 -12.729 0.891 1.00 98.50 93 VAL A N 1
ATOM 700 C CA . VAL A 1 93 ? -2.077 -12.488 1.765 1.00 98.50 93 VAL A CA 1
ATOM 701 C C . VAL A 1 93 ? -2.113 -13.379 3.025 1.00 98.50 93 VAL A C 1
ATOM 703 O O . VAL A 1 93 ? -2.408 -12.845 4.099 1.00 98.50 93 VAL A O 1
ATOM 706 N N . PRO A 1 94 ? -1.775 -14.688 2.986 1.00 98.62 94 PRO A N 1
ATOM 707 C CA . PRO A 1 94 ? -1.724 -15.525 4.185 1.00 98.62 94 PRO A CA 1
ATOM 708 C C . PRO A 1 94 ? -0.760 -15.026 5.270 1.00 98.62 94 PRO A C 1
ATOM 710 O O . PRO A 1 94 ? -1.067 -15.188 6.453 1.00 98.62 94 PRO A O 1
ATOM 713 N N . LEU A 1 95 ? 0.375 -14.412 4.910 1.00 98.56 95 LEU A N 1
ATOM 714 C CA . LEU A 1 95 ? 1.319 -13.847 5.883 1.00 98.56 95 LEU A CA 1
ATOM 715 C C . LEU A 1 95 ? 0.771 -12.550 6.494 1.00 98.56 95 LEU A C 1
ATOM 717 O O . LEU A 1 95 ? 0.838 -12.374 7.712 1.00 98.56 95 LEU A O 1
ATOM 721 N N . MET A 1 96 ? 0.152 -11.684 5.681 1.00 98.50 96 MET A N 1
ATOM 722 C CA . MET A 1 96 ? -0.526 -10.476 6.175 1.00 98.50 96 MET A CA 1
ATOM 723 C C . MET A 1 96 ? -1.617 -10.817 7.200 1.00 98.50 96 MET A C 1
ATOM 725 O O . MET A 1 96 ? -1.660 -10.223 8.277 1.00 98.50 96 MET A O 1
ATOM 729 N N . VAL A 1 97 ? -2.456 -11.820 6.909 1.00 98.62 97 VAL A N 1
ATOM 730 C CA . VAL A 1 97 ? -3.521 -12.287 7.818 1.00 98.62 97 VAL A CA 1
ATOM 731 C C . VAL A 1 97 ? -2.941 -12.835 9.126 1.00 98.62 97 VAL A C 1
ATOM 733 O O . VAL A 1 97 ? -3.462 -12.537 10.204 1.00 98.62 97 VAL A O 1
ATOM 736 N N . GLN A 1 98 ? -1.845 -13.599 9.062 1.00 98.50 98 GLN A N 1
ATOM 737 C CA . GLN A 1 98 ? -1.161 -14.101 10.258 1.00 98.50 98 GLN A CA 1
ATOM 738 C C . GLN A 1 98 ? -0.590 -12.963 11.115 1.00 98.50 98 GLN A C 1
ATOM 740 O O . GLN A 1 98 ? -0.771 -12.978 12.334 1.00 98.50 98 GLN A O 1
ATOM 745 N N . ASN A 1 99 ? 0.031 -11.949 10.505 1.00 98.44 99 ASN A N 1
ATOM 746 C CA . ASN A 1 99 ? 0.564 -10.791 11.227 1.00 98.44 99 ASN A CA 1
ATOM 747 C C . ASN A 1 99 ? -0.537 -9.899 11.818 1.00 98.44 99 ASN A C 1
ATOM 749 O O . ASN A 1 99 ? -0.428 -9.492 12.979 1.00 98.44 99 ASN A O 1
ATOM 753 N N . ALA A 1 100 ? -1.634 -9.662 11.096 1.00 98.12 100 ALA A N 1
ATOM 754 C CA . ALA A 1 100 ? -2.801 -8.971 11.641 1.00 98.12 100 ALA A CA 1
ATOM 755 C C . ALA A 1 100 ? -3.373 -9.723 12.859 1.00 98.12 100 ALA A C 1
ATOM 757 O O . ALA A 1 100 ? -3.596 -9.124 13.914 1.00 98.12 100 ALA A O 1
ATOM 758 N N . GLY A 1 101 ? -3.512 -11.051 12.757 1.00 97.94 101 GLY A N 1
ATOM 759 C CA . GLY A 1 101 ? -3.964 -11.919 13.847 1.00 97.94 101 GLY A CA 1
ATOM 760 C C . GLY A 1 101 ? -3.032 -11.919 15.065 1.00 97.94 101 GLY A C 1
ATOM 761 O O . GLY A 1 101 ? -3.502 -11.743 16.192 1.00 97.94 101 GLY A O 1
ATOM 762 N N . ALA A 1 102 ? -1.718 -12.045 14.856 1.00 97.31 102 ALA A N 1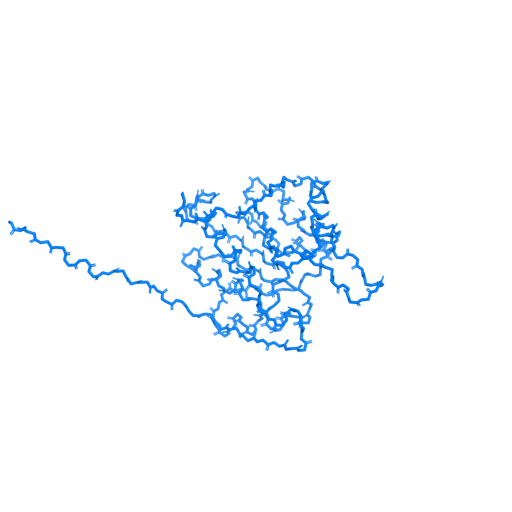
ATOM 763 C CA . ALA A 1 102 ? -0.708 -12.040 15.919 1.00 97.31 102 ALA A CA 1
ATOM 764 C C . ALA A 1 102 ? -0.712 -10.730 16.728 1.00 97.31 102 ALA A C 1
ATOM 766 O O . ALA A 1 102 ? -0.585 -10.750 17.954 1.00 97.31 102 ALA A O 1
ATOM 767 N N . ASN A 1 103 ? -0.927 -9.599 16.051 1.00 96.19 103 ASN A N 1
ATOM 768 C CA . ASN A 1 103 ? -1.014 -8.275 16.668 1.00 96.19 103 ASN A CA 1
ATOM 769 C C . ASN A 1 103 ? -2.422 -7.910 17.170 1.00 96.19 103 ASN A C 1
ATOM 771 O O . ASN A 1 103 ? -2.574 -6.908 17.868 1.00 96.19 103 ASN A O 1
ATOM 775 N N . LYS A 1 104 ? -3.455 -8.695 16.823 1.00 95.69 104 LYS A N 1
ATOM 776 C CA . LYS A 1 104 ? -4.883 -8.344 16.981 1.00 95.69 104 LYS A CA 1
ATOM 777 C C . LYS A 1 104 ? -5.239 -7.009 16.303 1.00 95.69 104 LYS A C 1
ATOM 779 O O . LYS A 1 104 ? -6.097 -6.267 16.781 1.00 95.69 104 LYS A O 1
ATOM 784 N N . ALA A 1 105 ? -4.551 -6.700 15.208 1.00 95.81 105 ALA A N 1
ATOM 785 C CA . ALA A 1 105 ? -4.729 -5.478 14.440 1.00 95.81 105 ALA A CA 1
ATOM 786 C C . ALA A 1 105 ? -5.962 -5.593 13.528 1.00 95.81 105 ALA A C 1
ATOM 788 O O . ALA A 1 105 ? -6.174 -6.617 12.879 1.00 95.81 105 ALA A O 1
ATOM 789 N N . LEU A 1 106 ? -6.773 -4.535 13.462 1.00 96.44 106 LEU A N 1
ATOM 790 C CA . LEU A 1 106 ? -7.940 -4.472 12.577 1.00 96.44 106 LEU A CA 1
ATOM 791 C C . LEU A 1 106 ? -7.501 -4.058 11.165 1.00 96.44 106 LEU A C 1
ATOM 793 O O . LEU A 1 106 ? -7.562 -2.881 10.809 1.00 96.44 106 LEU A O 1
ATOM 797 N N . VAL A 1 107 ? -7.027 -5.039 10.395 1.00 98.00 107 VAL A N 1
ATOM 798 C CA . VAL A 1 107 ? -6.552 -4.885 9.013 1.00 98.00 107 VAL A CA 1
ATOM 799 C C . VAL A 1 107 ? -7.368 -5.786 8.084 1.00 98.00 107 VAL A C 1
ATOM 801 O O . VAL A 1 107 ? -7.451 -6.995 8.289 1.00 98.00 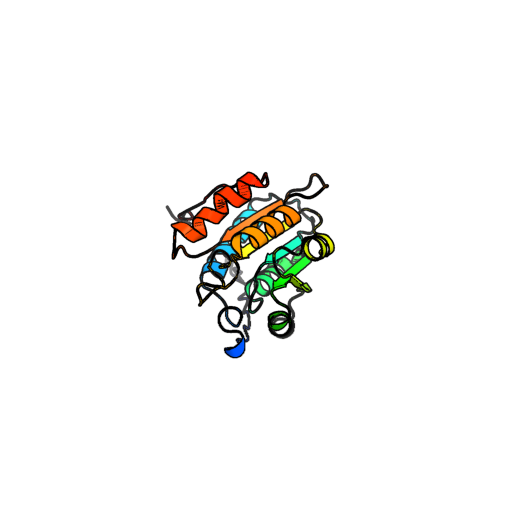107 VAL A O 1
ATOM 804 N N . GLU A 1 108 ? -7.956 -5.198 7.046 1.00 98.25 108 GLU A N 1
ATOM 805 C CA . GLU A 1 108 ? -8.536 -5.907 5.907 1.00 98.25 108 GLU A CA 1
ATOM 806 C C . GLU A 1 108 ? -7.391 -6.368 4.989 1.00 98.25 108 GLU A C 1
ATOM 808 O O . GLU A 1 108 ? -6.797 -5.564 4.278 1.00 98.25 108 GLU A O 1
ATOM 813 N N . CYS A 1 109 ? -7.037 -7.652 5.014 1.00 98.56 109 CYS A N 1
ATOM 814 C CA . CYS A 1 109 ? -6.028 -8.205 4.107 1.00 98.56 109 CYS A CA 1
ATOM 815 C C . CYS A 1 109 ? -6.698 -8.669 2.806 1.00 98.56 109 CYS A C 1
ATOM 817 O O . CYS A 1 109 ? -7.575 -9.532 2.842 1.00 98.56 109 CYS A O 1
ATOM 819 N N . ALA A 1 110 ? -6.279 -8.121 1.667 1.00 98.31 110 ALA A N 1
ATOM 820 C CA . ALA A 1 110 ? -6.828 -8.445 0.350 1.00 98.31 110 ALA A CA 1
ATOM 821 C C . ALA A 1 110 ? -5.710 -8.683 -0.673 1.00 98.31 110 ALA A C 1
ATOM 823 O O . ALA A 1 110 ? -4.576 -8.253 -0.471 1.00 98.31 110 ALA A O 1
ATOM 824 N N . SER A 1 111 ? -6.025 -9.345 -1.788 1.00 98.12 111 SER A N 1
ATOM 825 C CA . SER A 1 111 ? -5.107 -9.370 -2.927 1.00 98.12 111 SER A CA 1
ATOM 826 C C . SER A 1 111 ? -5.394 -8.208 -3.874 1.00 98.12 111 SER A C 1
ATOM 828 O O . SER A 1 111 ? -6.557 -7.919 -4.157 1.00 98.12 111 SER A O 1
ATOM 830 N N . LEU A 1 112 ? -4.336 -7.561 -4.363 1.00 97.81 112 LEU A N 1
ATOM 831 C CA . LEU A 1 112 ? -4.399 -6.576 -5.439 1.00 97.81 112 LEU A CA 1
ATOM 832 C C . LEU A 1 112 ? -3.119 -6.649 -6.288 1.00 97.81 112 LEU A C 1
ATOM 834 O O . LEU A 1 112 ? -2.160 -5.922 -6.015 1.00 97.81 112 LEU A O 1
ATOM 838 N N . PRO A 1 113 ? -3.089 -7.497 -7.331 1.00 95.44 113 PRO A N 1
ATOM 839 C CA . PRO A 1 113 ? -2.110 -7.365 -8.400 1.00 95.44 113 PRO A CA 1
ATOM 840 C C . PRO A 1 113 ? -2.238 -5.971 -9.024 1.00 95.44 113 PRO A C 1
ATOM 842 O O . PRO A 1 113 ? -3.341 -5.532 -9.365 1.00 95.44 113 PRO A O 1
ATOM 845 N N . TRP A 1 114 ? -1.129 -5.245 -9.152 1.00 95.38 114 TRP A N 1
ATOM 846 C CA . TRP A 1 114 ? -1.167 -3.906 -9.741 1.00 95.38 114 TRP A CA 1
ATOM 847 C C . TRP A 1 114 ? -1.594 -3.977 -11.212 1.00 95.38 114 TRP A C 1
ATOM 849 O O . TRP A 1 114 ? -1.352 -4.970 -11.897 1.00 95.38 114 TRP A O 1
ATOM 859 N N . GLY A 1 115 ? -2.262 -2.933 -11.695 1.00 94.56 115 GLY A N 1
ATOM 860 C CA . GLY A 1 115 ? -2.937 -2.932 -12.994 1.00 94.56 115 GLY A CA 1
ATOM 861 C C . GLY A 1 115 ? -4.332 -3.574 -12.994 1.00 94.56 115 GLY A C 1
ATOM 862 O O . GLY A 1 115 ? -5.102 -3.294 -13.913 1.00 94.56 115 GLY A O 1
ATOM 863 N N . ASP A 1 116 ? -4.733 -4.344 -11.969 1.00 96.38 116 ASP A N 1
ATOM 864 C CA . ASP A 1 116 ? -6.138 -4.751 -11.819 1.00 96.38 116 ASP A CA 1
ATOM 865 C C . ASP A 1 116 ? -6.987 -3.573 -11.310 1.00 96.38 116 ASP A C 1
ATOM 867 O O . ASP A 1 116 ? -7.212 -3.360 -10.114 1.00 96.38 116 ASP A O 1
ATOM 871 N N . LEU A 1 117 ? -7.474 -2.780 -12.265 1.00 95.38 117 LEU A N 1
ATOM 872 C CA . LEU A 1 117 ? -8.315 -1.616 -12.000 1.00 95.38 117 LEU A CA 1
ATOM 873 C C . LEU A 1 117 ? -9.743 -1.988 -11.571 1.00 95.38 117 LEU A C 1
ATOM 875 O O . LEU A 1 117 ? -10.464 -1.118 -11.080 1.00 95.38 117 LEU A O 1
ATOM 879 N N . ALA A 1 118 ? -10.165 -3.246 -11.736 1.00 95.19 118 ALA A N 1
ATOM 880 C CA . ALA A 1 118 ? -11.442 -3.722 -11.216 1.00 95.19 118 ALA A CA 1
ATOM 881 C C . ALA A 1 118 ? -11.315 -4.032 -9.718 1.00 95.19 118 ALA A C 1
ATOM 883 O O . ALA A 1 118 ? -12.107 -3.519 -8.926 1.00 95.19 118 ALA A O 1
ATOM 884 N N . ALA A 1 119 ? -10.276 -4.771 -9.317 1.00 95.44 119 ALA A N 1
ATOM 885 C CA . ALA A 1 119 ? -9.961 -5.034 -7.915 1.00 95.44 119 ALA A CA 1
ATOM 886 C C . ALA A 1 119 ? -9.635 -3.741 -7.144 1.00 95.44 119 ALA A C 1
ATOM 888 O O . ALA A 1 119 ? -10.171 -3.533 -6.055 1.00 95.44 119 ALA A O 1
ATOM 889 N N . ALA A 1 120 ? -8.850 -2.823 -7.727 1.00 95.12 120 ALA A N 1
ATOM 890 C CA . ALA A 1 120 ? -8.542 -1.531 -7.106 1.00 95.12 120 ALA A CA 1
ATOM 891 C C . ALA A 1 120 ? -9.816 -0.722 -6.793 1.00 95.12 120 ALA A C 1
ATOM 893 O O . ALA A 1 120 ? -9.986 -0.228 -5.678 1.00 95.12 120 ALA A O 1
ATOM 894 N N . LYS A 1 121 ? -10.760 -0.641 -7.742 1.00 92.31 121 LYS A N 1
ATOM 895 C CA . LYS A 1 121 ? -12.055 0.032 -7.530 1.00 92.31 121 LYS A CA 1
ATOM 896 C C . LYS A 1 121 ? -12.949 -0.721 -6.540 1.00 92.31 121 LYS A C 1
ATOM 898 O O . LYS A 1 121 ? -13.631 -0.086 -5.736 1.00 92.31 121 LYS A O 1
ATOM 903 N N . ALA A 1 122 ? -12.911 -2.055 -6.543 1.00 93.81 122 ALA A N 1
ATOM 904 C CA . ALA A 1 122 ? -13.672 -2.894 -5.617 1.00 93.81 122 ALA A CA 1
ATOM 905 C C . ALA A 1 122 ? -13.260 -2.727 -4.141 1.00 93.81 122 ALA A C 1
ATOM 907 O O . ALA A 1 122 ? -14.067 -3.023 -3.260 1.00 93.81 122 ALA A O 1
ATOM 908 N N . LEU A 1 123 ? -12.070 -2.180 -3.845 1.00 92.75 123 LEU A N 1
ATOM 909 C CA . LEU A 1 123 ? -11.699 -1.792 -2.477 1.00 92.75 123 LEU A CA 1
ATOM 910 C C . LEU A 1 123 ? -12.615 -0.707 -1.883 1.00 92.75 123 LEU A C 1
ATOM 912 O O . LEU A 1 123 ? -12.655 -0.571 -0.659 1.00 92.75 123 LEU A O 1
ATOM 916 N N . ALA A 1 124 ? -13.347 0.053 -2.711 1.00 86.00 124 ALA A N 1
ATOM 917 C CA . ALA A 1 124 ? -14.259 1.124 -2.298 1.00 86.00 124 ALA A CA 1
ATOM 918 C C . ALA A 1 124 ? -13.588 2.152 -1.361 1.00 86.00 124 ALA A C 1
ATOM 920 O O . ALA A 1 124 ? -13.995 2.356 -0.213 1.00 86.00 124 ALA A O 1
ATOM 921 N N . VAL A 1 125 ? -12.510 2.778 -1.846 1.00 84.38 125 VAL A N 1
ATOM 922 C CA . VAL A 1 125 ? -11.707 3.757 -1.094 1.00 84.38 125 VAL A CA 1
ATOM 923 C C . VAL A 1 125 ? -12.410 5.117 -1.059 1.00 84.38 125 VAL A C 1
ATOM 925 O O . VAL A 1 125 ? -12.093 6.036 -1.815 1.00 84.38 125 VAL A O 1
ATOM 928 N N . ALA A 1 126 ? -13.395 5.232 -0.168 1.00 84.25 126 ALA A N 1
ATOM 929 C CA . ALA A 1 126 ? -14.016 6.501 0.191 1.00 84.25 126 ALA A CA 1
ATOM 930 C C . ALA A 1 126 ? -13.008 7.420 0.900 1.00 84.25 126 ALA A C 1
ATOM 932 O O . ALA A 1 126 ? -12.215 6.962 1.733 1.00 84.25 126 ALA A O 1
ATOM 933 N N . ALA A 1 127 ? -13.061 8.713 0.582 1.00 81.75 127 ALA A N 1
ATOM 934 C CA . ALA A 1 127 ? -12.283 9.727 1.279 1.00 81.75 127 ALA A CA 1
ATOM 935 C C . ALA A 1 127 ? -12.827 10.002 2.705 1.00 81.75 127 ALA A C 1
ATOM 937 O O . ALA A 1 127 ? -14.015 9.780 2.955 1.00 81.75 127 ALA A O 1
ATOM 938 N N . PRO A 1 128 ? -11.993 10.512 3.634 1.00 86.31 128 PRO A N 1
ATOM 939 C CA . PRO A 1 128 ? -10.565 10.784 3.469 1.00 86.31 128 PRO A CA 1
ATOM 940 C C . PRO A 1 128 ? -9.724 9.508 3.393 1.00 86.31 128 PRO A C 1
ATOM 942 O O . PRO A 1 128 ? -9.939 8.564 4.159 1.00 86.31 128 PRO A O 1
ATOM 945 N N . ALA A 1 129 ? -8.744 9.490 2.487 1.00 91.38 129 ALA A N 1
ATOM 946 C CA . ALA A 1 129 ? -7.917 8.310 2.265 1.00 91.38 129 ALA A CA 1
ATOM 947 C C . ALA A 1 129 ? -6.420 8.605 2.117 1.00 91.38 129 ALA A C 1
ATOM 949 O O . ALA A 1 129 ? -6.012 9.639 1.589 1.00 91.38 129 ALA A O 1
ATOM 950 N N . VAL A 1 130 ? -5.600 7.641 2.532 1.00 93.25 130 VAL A N 1
ATOM 951 C CA . VAL A 1 130 ? -4.158 7.615 2.278 1.00 93.25 130 VAL A CA 1
ATOM 952 C C . VAL A 1 130 ? -3.790 6.295 1.615 1.00 93.25 130 VAL A C 1
ATOM 954 O O . VAL A 1 130 ? -4.114 5.226 2.130 1.00 93.25 130 VAL A O 1
ATOM 957 N N . VAL A 1 131 ? -3.102 6.373 0.479 1.00 95.88 131 VAL A N 1
ATOM 958 C CA . VAL A 1 131 ? -2.572 5.217 -0.248 1.00 95.88 131 VAL A CA 1
ATOM 959 C C . VAL A 1 131 ? -1.058 5.218 -0.076 1.00 95.88 131 VAL A C 1
ATOM 961 O O . VAL A 1 131 ? -0.376 6.124 -0.551 1.00 95.88 131 VAL A O 1
ATOM 964 N N . VAL A 1 132 ? -0.535 4.225 0.636 1.00 96.50 132 VAL A N 1
ATOM 965 C CA . VAL A 1 132 ? 0.892 4.057 0.914 1.00 96.50 132 VAL A CA 1
ATOM 966 C C . VAL A 1 132 ? 1.458 2.992 -0.017 1.00 96.50 132 VAL A C 1
ATOM 968 O O . VAL A 1 132 ? 0.908 1.903 -0.139 1.00 96.50 132 VAL A O 1
ATOM 971 N N . ALA A 1 133 ? 2.570 3.313 -0.662 1.00 96.25 133 ALA A N 1
ATOM 972 C CA . ALA A 1 133 ? 3.299 2.473 -1.597 1.00 96.25 133 ALA A CA 1
ATOM 973 C C . ALA A 1 133 ? 4.763 2.454 -1.135 1.00 96.25 133 ALA A C 1
ATOM 975 O O . ALA A 1 133 ? 5.545 3.344 -1.482 1.00 96.25 133 ALA A O 1
ATOM 976 N N . CYS A 1 134 ? 5.121 1.485 -0.286 1.00 95.19 134 CYS A N 1
ATOM 977 C CA . CYS A 1 134 ? 6.414 1.464 0.399 1.00 95.19 134 CYS A CA 1
ATOM 978 C C . CYS A 1 134 ? 7.350 0.392 -0.175 1.00 95.19 134 CYS A C 1
ATOM 980 O O . CYS A 1 134 ? 7.023 -0.784 -0.147 1.00 95.19 134 CYS A O 1
ATOM 982 N N . GLU A 1 135 ? 8.528 0.794 -0.660 1.00 92.44 135 GLU A N 1
ATOM 983 C CA . GLU A 1 135 ? 9.529 -0.084 -1.297 1.00 92.44 135 GLU A CA 1
ATOM 984 C C . GLU A 1 135 ? 8.945 -0.930 -2.440 1.00 92.44 135 GLU A C 1
ATOM 986 O O . GLU A 1 135 ? 9.293 -2.091 -2.606 1.00 92.44 135 GLU A O 1
ATOM 991 N N . VAL A 1 136 ? 8.074 -0.314 -3.252 1.00 91.38 136 VAL A N 1
ATOM 992 C CA . VAL A 1 136 ? 7.419 -0.919 -4.432 1.00 91.38 136 VAL A CA 1
ATOM 993 C C . VAL A 1 136 ? 7.864 -0.335 -5.778 1.00 91.38 136 VAL A C 1
ATOM 995 O O . VAL A 1 136 ? 7.518 -0.872 -6.822 1.00 91.38 136 VAL A O 1
ATOM 998 N N . ALA A 1 137 ? 8.666 0.736 -5.778 1.00 85.88 137 ALA A N 1
ATOM 999 C CA . ALA A 1 137 ? 9.214 1.338 -7.003 1.00 85.88 137 ALA A CA 1
ATOM 1000 C C . ALA A 1 137 ? 10.351 0.510 -7.650 1.00 85.88 137 ALA A C 1
ATOM 1002 O O . ALA A 1 137 ? 10.863 0.883 -8.708 1.00 85.88 137 ALA A O 1
ATOM 1003 N N . TYR A 1 138 ? 10.748 -0.598 -7.013 1.00 73.50 138 TYR A N 1
ATOM 1004 C CA . TYR A 1 138 ? 11.781 -1.514 -7.492 1.00 73.50 138 TYR A CA 1
ATOM 1005 C C . TYR A 1 138 ? 11.337 -2.288 -8.741 1.00 73.50 138 TYR A C 1
ATOM 1007 O O . TYR A 1 138 ? 10.156 -2.391 -9.074 1.00 73.50 138 TYR A O 1
ATOM 1015 N N . TRP A 1 139 ? 12.308 -2.878 -9.435 1.00 65.62 139 TRP A N 1
ATOM 1016 C CA . TRP A 1 139 ? 12.031 -3.810 -10.521 1.00 65.62 139 TRP A CA 1
ATOM 1017 C C . TRP A 1 139 ? 11.707 -5.196 -9.956 1.00 65.62 139 TRP A C 1
ATOM 1019 O O . TRP A 1 139 ? 12.563 -5.817 -9.332 1.00 65.62 139 TRP A O 1
ATOM 1029 N N . GLY A 1 140 ? 10.488 -5.690 -10.193 1.00 57.91 140 GLY A N 1
ATOM 1030 C CA . GLY A 1 140 ? 10.065 -7.028 -9.753 1.00 57.91 140 GLY A CA 1
ATOM 1031 C C . GLY A 1 140 ? 10.796 -8.189 -10.443 1.00 57.91 140 GLY A C 1
ATOM 1032 O O . GLY A 1 140 ? 10.720 -9.324 -9.977 1.00 57.91 140 GLY A O 1
ATOM 1033 N N . GLY A 1 141 ? 11.514 -7.916 -11.536 1.00 52.69 141 GLY A N 1
ATOM 1034 C CA . GLY A 1 141 ? 12.323 -8.901 -12.239 1.00 52.69 141 GLY A CA 1
ATOM 1035 C C . GLY A 1 141 ? 13.670 -9.163 -11.572 1.00 52.69 141 GLY A C 1
ATOM 1036 O O . GLY A 1 141 ? 14.385 -8.240 -11.194 1.00 52.69 141 GLY A O 1
ATOM 1037 N N . TRP A 1 142 ? 14.052 -10.439 -11.527 1.00 51.84 142 TRP A N 1
ATOM 1038 C CA . TRP A 1 142 ? 15.455 -10.860 -11.404 1.00 51.84 142 TRP A CA 1
ATOM 1039 C C . TRP A 1 142 ? 15.998 -11.414 -12.736 1.00 51.84 142 TRP A C 1
ATOM 1041 O O . TRP A 1 142 ? 17.158 -11.812 -12.825 1.00 51.84 142 TRP A O 1
ATOM 1051 N N . ASP A 1 143 ? 15.168 -11.399 -13.784 1.00 50.78 143 ASP A N 1
ATOM 1052 C CA . ASP A 1 143 ? 15.491 -11.750 -15.164 1.00 50.78 143 ASP A CA 1
ATOM 1053 C C . ASP A 1 143 ? 14.941 -10.690 -16.137 1.00 50.78 143 ASP A C 1
ATOM 1055 O O . ASP A 1 143 ? 14.012 -9.952 -15.818 1.00 50.78 143 ASP A O 1
ATOM 1059 N N . LEU A 1 144 ? 15.530 -10.617 -17.334 1.00 51.00 144 LEU A N 1
ATOM 1060 C CA . LEU A 1 144 ? 15.263 -9.595 -18.358 1.00 51.00 144 LEU A CA 1
ATOM 1061 C C . LEU A 1 144 ? 13.882 -9.679 -19.041 1.00 51.00 144 LEU A C 1
ATOM 1063 O O . LEU A 1 144 ? 13.599 -8.837 -19.893 1.00 51.00 144 LEU A O 1
ATOM 1067 N N . PHE A 1 145 ? 13.050 -10.669 -18.710 1.00 56.19 145 PHE A N 1
ATOM 1068 C CA . PHE A 1 145 ? 11.754 -10.921 -19.348 1.00 56.19 145 PHE A CA 1
ATOM 1069 C C . PHE A 1 145 ? 10.558 -10.649 -18.425 1.00 56.19 145 PHE A C 1
ATOM 1071 O O . PHE A 1 145 ? 9.429 -10.617 -18.908 1.00 56.19 145 PHE A O 1
ATOM 1078 N N . ALA A 1 146 ? 10.789 -10.431 -17.129 1.00 65.31 146 ALA A N 1
ATOM 1079 C CA . ALA A 1 146 ? 9.750 -10.063 -16.173 1.00 65.31 146 ALA A CA 1
ATOM 1080 C C . ALA A 1 146 ? 9.137 -8.679 -16.475 1.00 65.31 146 ALA A C 1
ATOM 1082 O O . ALA A 1 146 ? 9.858 -7.700 -16.705 1.00 65.31 146 ALA A O 1
ATOM 1083 N N . ASP A 1 147 ? 7.803 -8.605 -16.422 1.00 70.44 147 ASP A N 1
ATOM 1084 C CA . ASP A 1 147 ? 7.014 -7.419 -16.769 1.00 70.44 147 ASP A CA 1
ATOM 1085 C C . ASP A 1 147 ? 7.387 -6.164 -15.956 1.00 70.44 147 ASP A C 1
ATOM 1087 O O . ASP A 1 147 ? 7.732 -6.215 -14.771 1.00 70.44 147 ASP A O 1
ATOM 1091 N N . ASP A 1 148 ? 7.287 -4.992 -16.593 1.00 82.06 148 ASP A N 1
ATOM 1092 C CA . ASP A 1 148 ? 7.598 -3.712 -15.952 1.00 82.06 148 ASP A CA 1
ATOM 1093 C C . ASP A 1 148 ? 6.443 -3.232 -15.061 1.00 82.06 148 ASP A C 1
ATOM 1095 O O . ASP A 1 148 ? 5.556 -2.488 -15.485 1.00 82.06 148 ASP A O 1
ATOM 1099 N N . THR A 1 149 ? 6.494 -3.638 -13.792 1.00 87.62 149 THR A N 1
ATOM 1100 C CA . THR A 1 149 ? 5.520 -3.331 -12.731 1.00 87.62 149 THR A CA 1
ATOM 1101 C C . THR A 1 149 ? 5.232 -1.840 -12.519 1.00 87.62 149 THR A C 1
ATOM 1103 O O . THR A 1 149 ? 4.210 -1.507 -11.920 1.00 87.62 149 THR A O 1
ATOM 1106 N N . ARG A 1 150 ? 6.077 -0.928 -13.022 1.00 90.38 150 ARG A N 1
ATOM 1107 C CA . ARG A 1 150 ? 5.938 0.528 -12.836 1.00 90.38 150 ARG A CA 1
ATOM 1108 C C . ARG A 1 150 ? 4.672 1.106 -13.469 1.00 90.38 150 ARG A C 1
ATOM 1110 O O . ARG A 1 150 ? 4.006 1.923 -12.839 1.00 90.38 150 ARG A O 1
ATOM 1117 N N . VAL A 1 151 ? 4.315 0.672 -14.680 1.00 92.25 151 VAL A N 1
ATOM 1118 C CA . VAL A 1 151 ? 3.087 1.129 -15.357 1.00 92.25 151 VAL A CA 1
ATOM 1119 C C . VAL A 1 151 ? 1.834 0.630 -14.612 1.00 92.25 151 VAL A C 1
ATOM 1121 O O . VAL A 1 151 ? 1.068 1.483 -14.161 1.00 92.25 151 VAL A O 1
ATOM 1124 N N . PRO A 1 152 ? 1.678 -0.684 -14.334 1.00 94.19 152 PRO A N 1
ATOM 1125 C CA . PRO A 1 152 ? 0.605 -1.204 -13.484 1.00 94.19 152 PRO A CA 1
ATOM 1126 C C . PRO A 1 152 ? 0.498 -0.527 -12.106 1.00 94.19 152 PRO A C 1
ATOM 1128 O O . PRO A 1 152 ? -0.606 -0.216 -11.660 1.00 94.19 152 PRO A O 1
ATOM 1131 N N . LEU A 1 153 ? 1.626 -0.255 -11.436 1.00 94.88 153 LEU A N 1
ATOM 1132 C CA . LEU A 1 153 ? 1.655 0.449 -10.147 1.00 94.88 153 LEU A CA 1
ATOM 1133 C C . LEU A 1 153 ? 1.153 1.895 -10.272 1.00 94.88 153 LEU A C 1
ATOM 1135 O O . LEU A 1 153 ? 0.370 2.342 -9.434 1.00 94.88 153 LEU A O 1
ATOM 1139 N N . ALA A 1 154 ? 1.561 2.619 -11.318 1.00 95.50 154 ALA A N 1
ATOM 1140 C CA . ALA A 1 154 ? 1.075 3.971 -11.585 1.00 95.50 154 ALA A CA 1
ATOM 1141 C C . ALA A 1 154 ? -0.431 3.990 -11.904 1.00 95.50 154 ALA A C 1
ATOM 1143 O O . ALA A 1 154 ? -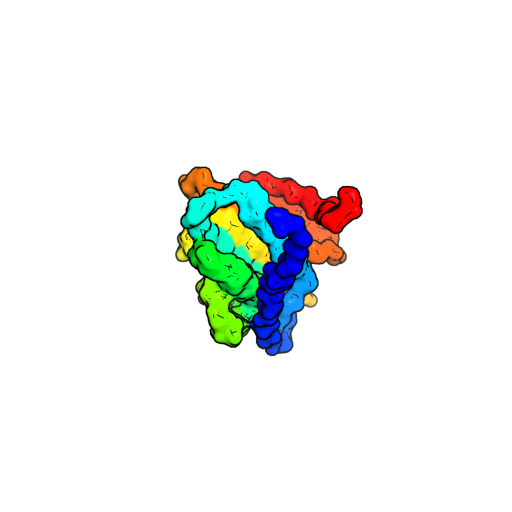1.142 4.871 -11.419 1.00 95.50 154 ALA A O 1
ATOM 1144 N N . ASP A 1 155 ? -0.926 3.008 -12.664 1.00 95.88 155 ASP A N 1
ATOM 1145 C CA . ASP A 1 155 ? -2.352 2.849 -12.973 1.00 95.88 155 ASP A CA 1
ATOM 1146 C C . ASP A 1 155 ? -3.180 2.540 -11.712 1.00 95.88 155 ASP A C 1
ATOM 1148 O O . ASP A 1 155 ? -4.216 3.168 -11.484 1.00 95.88 155 ASP A O 1
ATOM 1152 N N . THR A 1 156 ? -2.704 1.643 -10.840 1.00 96.75 156 THR A N 1
ATOM 1153 C CA . THR A 1 156 ? -3.346 1.350 -9.547 1.00 96.75 156 THR A CA 1
ATOM 1154 C C . THR A 1 156 ? -3.315 2.553 -8.600 1.00 96.75 156 THR A C 1
ATOM 1156 O O . THR A 1 156 ? -4.339 2.868 -7.996 1.00 96.75 156 THR A O 1
ATOM 1159 N N . LEU A 1 157 ? -2.189 3.269 -8.489 1.00 96.38 157 LEU A N 1
ATOM 1160 C CA . LEU A 1 157 ? -2.097 4.489 -7.677 1.00 96.38 157 LEU A CA 1
ATOM 1161 C C . LEU A 1 157 ? -3.081 5.561 -8.161 1.00 96.38 157 LEU A C 1
ATOM 1163 O O . LEU A 1 157 ? -3.818 6.119 -7.349 1.00 96.38 157 LEU A O 1
ATOM 1167 N N . ALA A 1 158 ? -3.156 5.805 -9.471 1.00 95.31 158 ALA A N 1
ATOM 1168 C CA . ALA A 1 158 ? -4.119 6.742 -10.045 1.00 95.31 158 ALA A CA 1
ATOM 1169 C C . ALA A 1 158 ? -5.573 6.309 -9.784 1.00 95.31 158 ALA A C 1
ATOM 1171 O O . ALA A 1 158 ? -6.378 7.129 -9.351 1.00 95.31 158 ALA A O 1
ATOM 1172 N N . ALA A 1 159 ? -5.908 5.026 -9.951 1.00 94.56 159 ALA A N 1
ATOM 1173 C CA . ALA A 1 159 ? -7.262 4.516 -9.720 1.00 94.56 159 ALA A CA 1
ATOM 1174 C C . ALA A 1 159 ? -7.729 4.565 -8.250 1.00 94.56 159 ALA A C 1
ATOM 1176 O O . ALA A 1 159 ? -8.934 4.536 -8.002 1.00 94.56 159 ALA A O 1
ATOM 1177 N N . LEU A 1 160 ? -6.806 4.637 -7.284 1.00 94.50 160 LEU A N 1
ATOM 1178 C CA . LEU A 1 160 ? -7.118 4.771 -5.854 1.00 94.50 160 LEU A CA 1
ATOM 1179 C C . LEU A 1 160 ? -7.087 6.230 -5.362 1.00 94.50 160 LEU A C 1
ATOM 1181 O O . LEU A 1 160 ? -7.769 6.561 -4.390 1.00 94.50 160 LEU A O 1
ATOM 1185 N N . LEU A 1 161 ? -6.304 7.097 -6.014 1.00 93.69 161 LEU A N 1
ATOM 1186 C CA . LEU A 1 161 ? -6.125 8.506 -5.641 1.00 93.69 161 LEU A CA 1
ATOM 1187 C C . LEU A 1 161 ? -7.038 9.472 -6.414 1.00 93.69 161 LEU A C 1
ATOM 1189 O O . LEU A 1 161 ? -7.387 10.522 -5.880 1.00 93.69 161 LEU A O 1
ATOM 1193 N N . ILE A 1 162 ? -7.467 9.118 -7.628 1.00 90.44 162 ILE A N 1
ATOM 1194 C CA . ILE A 1 162 ? -8.402 9.898 -8.451 1.00 90.44 162 ILE A CA 1
ATOM 1195 C C . ILE A 1 162 ? -9.803 9.293 -8.292 1.00 90.44 162 ILE A C 1
ATOM 1197 O O . ILE A 1 162 ? -10.271 8.507 -9.116 1.00 90.44 162 ILE A O 1
ATOM 1201 N N . GLY A 1 163 ? -10.446 9.623 -7.171 1.00 77.44 163 GLY A N 1
ATOM 1202 C CA . GLY A 1 163 ? -11.828 9.236 -6.884 1.00 77.44 163 GLY A CA 1
ATOM 1203 C C . GLY A 1 163 ? -12.861 10.180 -7.508 1.00 77.44 163 GLY A C 1
ATOM 1204 O O . GLY A 1 163 ? -12.543 11.293 -7.915 1.00 77.44 163 GLY A O 1
ATOM 1205 N N . GLU A 1 164 ? -14.119 9.736 -7.543 1.00 78.38 164 GLU A N 1
ATOM 1206 C CA . GLU A 1 164 ? -15.260 10.536 -8.026 1.00 78.38 164 GLU A CA 1
ATOM 1207 C C . GLU A 1 164 ? -15.826 11.494 -6.954 1.00 78.38 164 GLU A C 1
ATOM 1209 O O . GLU A 1 164 ? -16.600 12.395 -7.277 1.00 78.38 164 GLU A O 1
ATOM 1214 N N . ASP A 1 165 ? -15.447 11.319 -5.681 1.00 81.25 165 ASP A N 1
ATOM 1215 C CA . ASP A 1 165 ? -15.804 12.236 -4.592 1.00 81.25 165 ASP A CA 1
ATOM 1216 C C . ASP A 1 165 ? -14.765 13.358 -4.402 1.00 81.25 165 ASP A C 1
ATOM 1218 O O . ASP A 1 165 ? -13.597 13.235 -4.766 1.00 81.25 165 ASP A O 1
ATOM 1222 N N . THR A 1 166 ? -15.195 14.466 -3.794 1.00 75.56 166 THR A N 1
ATOM 1223 C CA . THR A 1 166 ? -14.379 15.676 -3.596 1.00 75.56 166 THR A CA 1
ATOM 1224 C C . THR A 1 166 ? -13.528 15.648 -2.317 1.00 75.56 166 THR A C 1
ATOM 1226 O O . THR A 1 166 ? -13.148 16.709 -1.819 1.00 75.56 166 THR A O 1
ATOM 1229 N N . GLY A 1 167 ? -13.306 14.480 -1.709 1.00 81.19 167 GLY A N 1
ATOM 1230 C CA . GLY A 1 167 ? -12.595 14.356 -0.437 1.00 81.19 167 GLY A CA 1
ATOM 1231 C C . GLY A 1 167 ? -11.079 14.190 -0.588 1.00 81.19 167 GLY A C 1
ATOM 1232 O O . GLY A 1 167 ? -10.573 13.740 -1.616 1.00 81.19 167 GLY A O 1
ATOM 1233 N N . VAL A 1 168 ? -10.340 14.543 0.468 1.00 85.75 168 VAL A N 1
ATOM 1234 C CA . VAL A 1 168 ? -8.868 14.530 0.471 1.00 85.75 168 VAL A CA 1
ATOM 1235 C C . VAL A 1 168 ? -8.327 13.104 0.319 1.00 85.75 168 VAL A C 1
ATOM 1237 O O . VAL A 1 168 ? -8.624 12.219 1.128 1.00 85.75 168 VAL A O 1
ATOM 1240 N N . ARG A 1 169 ? -7.481 12.903 -0.697 1.00 90.44 169 ARG A N 1
ATOM 1241 C CA . ARG A 1 169 ? -6.703 11.680 -0.929 1.00 90.44 169 ARG A CA 1
ATOM 1242 C C . ARG A 1 169 ? -5.218 12.013 -1.007 1.00 90.44 169 ARG A C 1
ATOM 1244 O O . ARG A 1 169 ? -4.850 13.004 -1.629 1.00 90.44 169 ARG A O 1
ATOM 1251 N N . ILE A 1 170 ? -4.374 11.192 -0.385 1.00 91.94 170 ILE A N 1
ATOM 1252 C CA . ILE A 1 170 ? -2.921 11.413 -0.320 1.00 91.94 170 ILE A CA 1
ATOM 1253 C C . ILE A 1 170 ? -2.185 10.147 -0.753 1.00 91.94 170 ILE A C 1
ATOM 1255 O O . ILE A 1 170 ? -2.411 9.075 -0.192 1.00 91.94 170 ILE A O 1
ATOM 1259 N N . GLY A 1 171 ? -1.288 10.273 -1.731 1.00 93.81 171 GLY A N 1
ATOM 1260 C CA . GLY A 1 171 ? -0.363 9.212 -2.126 1.00 93.81 171 GLY A CA 1
ATOM 1261 C C . GLY A 1 171 ? 0.978 9.352 -1.411 1.00 93.81 171 GLY A C 1
ATOM 1262 O O . GLY A 1 171 ? 1.600 10.409 -1.484 1.00 93.81 171 GLY A O 1
ATOM 1263 N N . LEU A 1 172 ? 1.444 8.289 -0.755 1.00 94.19 172 LEU A N 1
ATOM 1264 C CA . LEU A 1 172 ? 2.770 8.207 -0.140 1.00 94.19 172 LEU A CA 1
ATOM 1265 C C . LEU A 1 172 ? 3.597 7.115 -0.817 1.00 94.19 172 LEU A C 1
ATOM 1267 O O . LEU A 1 172 ? 3.531 5.948 -0.436 1.00 94.19 172 LEU A O 1
ATOM 1271 N N . LEU A 1 173 ? 4.392 7.508 -1.810 1.00 94.56 173 LEU A N 1
ATOM 1272 C CA . LEU A 1 173 ? 5.384 6.651 -2.455 1.00 94.56 173 LEU A CA 1
ATOM 1273 C C . LEU A 1 173 ? 6.724 6.796 -1.713 1.00 94.56 173 LEU A C 1
ATOM 1275 O O . LEU A 1 173 ? 7.346 7.855 -1.774 1.00 94.56 173 LEU A O 1
ATOM 1279 N N . VAL A 1 174 ? 7.157 5.757 -0.993 1.00 93.44 174 VAL A N 1
ATOM 1280 C CA . VAL A 1 174 ? 8.307 5.823 -0.069 1.00 93.44 174 VAL A CA 1
ATOM 1281 C C . VAL A 1 174 ? 9.260 4.657 -0.325 1.00 93.44 174 VAL A C 1
ATOM 1283 O O . VAL A 1 174 ? 8.915 3.508 -0.083 1.00 93.44 174 VAL A O 1
ATOM 1286 N N . PHE A 1 175 ? 10.466 4.923 -0.819 1.00 91.06 175 PHE A N 1
ATOM 1287 C CA . PHE A 1 175 ? 11.429 3.885 -1.205 1.00 91.06 175 PHE A CA 1
ATOM 1288 C C . PHE A 1 175 ? 12.870 4.360 -1.006 1.00 91.06 175 PHE A C 1
ATOM 1290 O O . PHE A 1 175 ? 13.149 5.560 -1.001 1.00 91.06 175 PHE A O 1
ATOM 1297 N N . THR A 1 176 ? 13.795 3.415 -0.858 1.00 88.62 176 THR A N 1
ATOM 1298 C CA . THR A 1 176 ? 15.233 3.710 -0.910 1.00 88.62 176 THR A CA 1
ATOM 1299 C C . THR A 1 176 ? 15.656 3.836 -2.371 1.00 88.62 176 THR A C 1
ATOM 1301 O O . THR A 1 176 ? 15.421 2.902 -3.130 1.00 88.62 176 THR A O 1
ATOM 1304 N N . ILE A 1 177 ? 16.303 4.936 -2.773 1.00 86.88 177 ILE A N 1
ATOM 1305 C CA . ILE A 1 177 ? 16.846 5.049 -4.138 1.00 86.88 177 ILE A CA 1
ATOM 1306 C C . ILE A 1 177 ? 18.044 4.097 -4.289 1.00 86.88 177 ILE A C 1
ATOM 1308 O O . ILE A 1 177 ? 19.018 4.183 -3.538 1.00 86.88 177 ILE A O 1
ATOM 1312 N N . ARG A 1 178 ? 17.954 3.190 -5.262 1.00 86.12 178 ARG A N 1
ATOM 1313 C CA . ARG A 1 178 ? 18.955 2.185 -5.663 1.00 86.12 178 ARG A CA 1
ATOM 1314 C C . ARG A 1 178 ? 19.269 2.264 -7.157 1.00 86.12 178 ARG A C 1
ATOM 1316 O O . ARG A 1 178 ? 20.414 2.051 -7.544 1.00 86.12 178 ARG A O 1
ATOM 1323 N N . ASP A 1 179 ? 18.269 2.587 -7.974 1.00 86.56 179 ASP A N 1
ATOM 1324 C CA . ASP A 1 179 ? 18.383 2.869 -9.404 1.00 86.56 179 ASP A CA 1
ATOM 1325 C C . ASP A 1 179 ? 17.498 4.077 -9.730 1.00 86.56 179 ASP A C 1
ATOM 1327 O O . ASP A 1 179 ? 16.312 3.960 -10.055 1.00 86.56 179 ASP A O 1
ATOM 1331 N N . GLU A 1 180 ? 18.109 5.260 -9.649 1.00 85.31 180 GLU A N 1
ATOM 1332 C CA . GLU A 1 180 ? 17.468 6.550 -9.912 1.00 85.31 180 GLU A CA 1
ATOM 1333 C C . GLU A 1 180 ? 16.741 6.571 -11.268 1.00 85.31 180 GLU A C 1
ATOM 1335 O O . GLU A 1 180 ? 15.627 7.089 -11.370 1.00 85.31 180 GLU A O 1
ATOM 1340 N N . SER A 1 181 ? 17.326 5.938 -12.293 1.00 84.12 181 SER A N 1
ATOM 1341 C CA . SER A 1 181 ? 16.772 5.903 -13.651 1.00 84.12 181 SER A CA 1
ATOM 1342 C C . SER A 1 181 ? 15.478 5.093 -13.746 1.00 84.12 181 SER A C 1
ATOM 1344 O O . SER A 1 181 ? 14.632 5.362 -14.604 1.00 84.12 181 SER A O 1
ATOM 1346 N N . ARG A 1 182 ? 15.298 4.110 -12.855 1.00 81.12 182 ARG A N 1
ATOM 1347 C CA . ARG A 1 182 ? 14.112 3.253 -12.825 1.00 81.12 182 ARG A CA 1
ATOM 1348 C C . ARG A 1 182 ? 13.056 3.731 -11.851 1.00 81.12 182 ARG A C 1
ATOM 1350 O O . ARG A 1 182 ? 11.883 3.762 -12.228 1.00 81.12 182 ARG A O 1
ATOM 1357 N N . GLU A 1 183 ? 13.467 4.089 -10.642 1.00 88.12 183 GLU A N 1
ATOM 1358 C CA . GLU A 1 183 ? 12.573 4.401 -9.529 1.00 88.12 183 GLU A CA 1
ATOM 1359 C C . GLU A 1 183 ? 12.005 5.827 -9.656 1.00 88.12 183 GLU A C 1
ATOM 1361 O O . GLU A 1 183 ? 10.800 6.021 -9.489 1.00 88.12 183 GLU A O 1
ATOM 1366 N N . LEU A 1 184 ? 12.811 6.823 -10.067 1.00 89.06 184 LEU A N 1
ATOM 1367 C CA . LEU A 1 184 ? 12.293 8.181 -10.317 1.00 89.06 184 LEU A CA 1
ATOM 1368 C C . LEU A 1 184 ? 11.476 8.281 -11.613 1.00 89.06 184 LEU A C 1
ATOM 1370 O O . LEU A 1 184 ? 10.659 9.193 -11.746 1.00 89.06 184 LEU A O 1
ATOM 1374 N N . ALA A 1 185 ? 11.617 7.332 -12.545 1.00 90.19 185 ALA A N 1
ATOM 1375 C CA . ALA A 1 185 ? 10.785 7.265 -13.750 1.00 90.19 185 ALA A CA 1
ATOM 1376 C C . ALA A 1 185 ? 9.304 6.945 -13.458 1.00 90.19 185 ALA A C 1
ATOM 1378 O O . ALA A 1 185 ? 8.458 7.173 -14.320 1.00 90.19 185 ALA A O 1
ATOM 1379 N N . LEU A 1 186 ? 8.959 6.509 -12.240 1.00 91.44 186 LEU A N 1
ATOM 1380 C CA . LEU A 1 186 ? 7.564 6.409 -11.803 1.00 91.44 186 LEU A CA 1
ATOM 1381 C C . LEU A 1 186 ? 6.921 7.798 -11.590 1.00 91.44 186 LEU A C 1
ATOM 1383 O O . LEU A 1 186 ? 5.717 7.964 -11.774 1.00 91.44 186 LEU A O 1
ATOM 1387 N N . LEU A 1 187 ? 7.710 8.830 -11.261 1.00 93.19 187 LEU A N 1
ATOM 1388 C CA . LEU A 1 187 ? 7.209 10.185 -10.997 1.00 93.19 187 LEU A CA 1
ATOM 1389 C C . LEU A 1 187 ? 6.565 10.870 -12.226 1.00 93.19 187 LEU A C 1
ATOM 1391 O O . LEU A 1 187 ? 5.487 11.443 -12.057 1.00 93.19 187 LEU A O 1
ATOM 1395 N N . PRO A 1 188 ? 7.139 10.850 -13.452 1.00 94.88 188 PRO A N 1
ATOM 1396 C CA . PRO A 1 188 ? 6.430 11.325 -14.642 1.00 94.88 188 PRO A CA 1
ATOM 1397 C C . PRO A 1 188 ? 5.214 10.453 -14.985 1.00 94.88 188 PRO A C 1
ATOM 1399 O O . PRO A 1 188 ? 4.162 11.019 -15.262 1.00 94.88 188 PRO A O 1
ATOM 1402 N N . MET A 1 189 ? 5.292 9.120 -14.855 1.00 95.25 189 MET A N 1
ATOM 1403 C CA . MET A 1 189 ? 4.152 8.219 -15.116 1.00 95.25 189 MET A CA 1
ATOM 1404 C C . MET A 1 189 ? 2.924 8.551 -14.251 1.00 95.25 189 MET A C 1
ATOM 1406 O O . MET A 1 189 ? 1.789 8.472 -14.721 1.00 95.25 189 MET A O 1
ATOM 1410 N N . LEU A 1 190 ? 3.134 8.944 -12.991 1.00 95.94 190 LEU A N 1
ATOM 1411 C CA . LEU A 1 190 ? 2.068 9.398 -12.092 1.00 95.94 190 LEU A CA 1
ATOM 1412 C C . LEU A 1 190 ? 1.492 10.764 -12.524 1.00 95.94 190 LEU A C 1
ATOM 1414 O O . LEU A 1 190 ? 0.273 10.942 -12.521 1.00 95.94 190 LEU A O 1
ATOM 1418 N N . ARG A 1 191 ? 2.337 11.707 -12.968 1.00 96.56 191 ARG A N 1
ATOM 1419 C CA . ARG A 1 191 ? 1.898 13.023 -13.484 1.00 96.56 191 ARG A CA 1
ATOM 1420 C C . ARG A 1 191 ? 1.118 12.915 -14.797 1.00 96.56 191 ARG A C 1
ATOM 1422 O O . ARG A 1 191 ? 0.120 13.606 -14.965 1.00 96.56 191 ARG A O 1
ATOM 1429 N N . GLU A 1 192 ? 1.520 12.016 -15.694 1.00 97.19 192 GLU A N 1
ATOM 1430 C CA . GLU A 1 192 ? 0.807 11.697 -16.945 1.00 97.19 192 GLU A CA 1
ATOM 1431 C C . GLU A 1 192 ? -0.623 11.193 -16.698 1.00 97.19 192 GLU A C 1
ATOM 1433 O O . GLU A 1 192 ? -1.502 11.379 -17.537 1.00 97.19 192 GLU A O 1
ATOM 1438 N N . ARG A 1 193 ? -0.871 10.601 -15.524 1.00 96.06 193 ARG A N 1
ATOM 1439 C CA . ARG A 1 193 ? -2.191 10.135 -15.070 1.00 96.06 193 ARG A CA 1
ATOM 1440 C C . ARG A 1 193 ? -3.005 11.212 -14.345 1.00 96.06 193 ARG A C 1
ATOM 1442 O O . ARG A 1 193 ? -4.111 10.930 -13.902 1.00 96.06 193 ARG A O 1
ATOM 1449 N N . GLY A 1 194 ? -2.485 12.437 -14.237 1.00 94.56 194 GLY A N 1
ATOM 1450 C CA . GLY A 1 194 ? -3.159 13.575 -13.608 1.00 94.56 194 GLY A CA 1
ATOM 1451 C C . GLY A 1 194 ? -2.902 13.744 -12.108 1.00 94.56 194 GLY A C 1
ATOM 1452 O O . GLY A 1 194 ? -3.562 14.571 -11.485 1.00 94.56 194 GLY A O 1
ATOM 1453 N N . LEU A 1 195 ? -1.960 13.000 -11.514 1.00 94.31 195 LEU A N 1
ATOM 1454 C CA . LEU A 1 195 ? -1.584 13.188 -10.110 1.00 94.31 195 LEU A CA 1
ATOM 1455 C C . LEU A 1 195 ? -0.609 14.362 -9.948 1.00 94.31 195 LEU A C 1
ATOM 1457 O O . LEU A 1 195 ? 0.385 14.470 -10.671 1.00 94.31 195 LEU A O 1
ATOM 1461 N N . GLU A 1 196 ? -0.838 15.203 -8.940 1.00 94.19 196 GLU A N 1
ATOM 1462 C CA . GLU A 1 196 ? 0.189 16.127 -8.460 1.00 94.19 196 GLU A CA 1
ATOM 1463 C C . GLU A 1 196 ? 1.257 15.335 -7.690 1.00 94.19 196 GLU A C 1
ATOM 1465 O O . GLU A 1 196 ? 0.950 14.581 -6.768 1.00 94.19 196 GLU A O 1
ATOM 1470 N N . VAL A 1 197 ? 2.524 15.478 -8.089 1.00 93.75 197 VAL A N 1
ATOM 1471 C CA . VAL A 1 197 ? 3.642 14.703 -7.530 1.00 93.75 197 VAL A CA 1
ATOM 1472 C C . VAL A 1 197 ? 4.731 15.651 -7.047 1.00 93.75 197 VAL A C 1
ATOM 1474 O O . VAL A 1 197 ? 5.526 16.162 -7.845 1.00 93.75 197 VAL A O 1
ATOM 1477 N N . VAL A 1 198 ? 4.778 15.846 -5.730 1.00 90.44 198 VAL A N 1
ATOM 1478 C CA . VAL A 1 198 ? 5.829 16.577 -5.014 1.00 90.44 198 VAL A CA 1
ATOM 1479 C C . VAL A 1 198 ? 6.854 15.574 -4.486 1.00 90.44 198 VAL A C 1
ATOM 1481 O O . VAL A 1 198 ? 6.500 14.624 -3.794 1.00 90.44 198 VAL A O 1
ATOM 1484 N N . GLN A 1 199 ? 8.132 15.780 -4.804 1.00 87.62 199 GLN A N 1
ATOM 1485 C CA . GLN A 1 199 ? 9.230 14.975 -4.268 1.00 87.62 199 GLN A CA 1
ATOM 1486 C C . GLN A 1 199 ? 9.783 15.649 -3.009 1.00 87.62 199 GLN A C 1
ATOM 1488 O O . GLN A 1 199 ? 10.231 16.792 -3.072 1.00 87.62 199 GLN A O 1
ATOM 1493 N N . VAL A 1 200 ? 9.776 14.936 -1.881 1.00 80.25 200 VAL A N 1
ATOM 1494 C CA . VAL A 1 200 ? 10.318 15.417 -0.602 1.00 80.25 200 VAL A CA 1
ATOM 1495 C C . VAL A 1 200 ? 11.536 14.568 -0.245 1.00 80.25 200 VAL A C 1
ATOM 1497 O O . VAL A 1 200 ? 11.393 13.434 0.206 1.00 80.25 200 VAL A O 1
ATOM 1500 N N . SER A 1 201 ? 12.739 15.084 -0.506 1.00 71.56 201 SER A N 1
ATOM 1501 C CA . SER A 1 201 ? 13.996 14.406 -0.170 1.00 71.56 201 SER A CA 1
ATOM 1502 C C . SER A 1 201 ? 15.145 15.411 0.029 1.00 71.56 201 SER A C 1
ATOM 1504 O O . SER A 1 201 ? 15.322 16.273 -0.836 1.00 71.56 201 SER A O 1
ATOM 1506 N N . PRO A 1 202 ? 15.941 15.303 1.113 1.00 60.31 202 PRO A N 1
ATOM 1507 C CA . PRO A 1 202 ? 15.664 14.478 2.291 1.00 60.31 202 PRO A CA 1
ATOM 1508 C C . PRO A 1 202 ? 14.389 14.954 3.010 1.00 60.31 202 PRO A C 1
ATOM 1510 O O . PRO A 1 202 ? 13.910 16.066 2.786 1.00 60.31 202 PRO A O 1
ATOM 1513 N N . LEU A 1 203 ? 13.834 14.122 3.893 1.00 59.19 203 LEU A N 1
ATOM 1514 C CA . LEU A 1 203 ? 12.893 14.632 4.892 1.00 59.19 203 LEU A CA 1
ATOM 1515 C C . LEU A 1 203 ? 13.657 15.562 5.850 1.00 59.19 203 LEU A C 1
ATOM 1517 O O . LEU A 1 203 ? 14.769 15.199 6.247 1.00 59.19 203 LEU A O 1
ATOM 1521 N N . PRO A 1 204 ? 13.093 16.716 6.248 1.00 48.72 204 PRO A N 1
ATOM 1522 C CA . PRO A 1 204 ? 13.696 17.534 7.291 1.00 48.72 204 PRO A CA 1
ATOM 1523 C C . PRO A 1 204 ? 13.777 16.724 8.588 1.00 48.72 204 PRO A C 1
ATOM 1525 O O . PRO A 1 204 ? 12.810 16.071 8.990 1.00 48.72 204 PRO A O 1
ATOM 1528 N N . VAL A 1 205 ? 14.940 16.748 9.235 1.00 47.66 205 VAL A N 1
ATOM 1529 C CA . VAL A 1 205 ? 15.128 16.130 10.549 1.00 47.66 205 VAL A CA 1
ATOM 1530 C C . VAL A 1 205 ? 14.489 17.042 11.596 1.00 47.66 205 VAL A C 1
ATOM 1532 O O . VAL A 1 205 ? 14.705 18.251 11.579 1.00 47.66 205 VAL A O 1
ATOM 1535 N N . GLU A 1 206 ? 13.714 16.480 12.524 1.00 43.44 206 GLU A N 1
ATOM 1536 C CA . GLU A 1 206 ? 13.194 17.238 13.667 1.00 43.44 206 GLU A CA 1
ATOM 1537 C C . GLU A 1 206 ? 14.357 17.674 14.579 1.00 43.44 206 GLU A C 1
ATOM 1539 O O . GLU A 1 206 ? 14.815 16.898 15.421 1.00 43.44 206 GLU A O 1
ATOM 1544 N N . GLY A 1 207 ? 14.851 18.905 14.408 1.00 50.91 207 GLY A N 1
ATOM 1545 C CA . GLY A 1 207 ? 15.911 19.464 15.258 1.00 50.91 207 GLY A CA 1
ATOM 1546 C C . GLY A 1 207 ? 16.889 20.459 14.622 1.00 50.91 207 GLY A C 1
ATOM 1547 O O . GLY A 1 207 ? 17.789 20.893 15.340 1.00 50.91 207 GLY A O 1
ATOM 1548 N N . GLU A 1 208 ? 16.737 20.815 13.340 1.00 35.31 208 GLU A N 1
ATOM 1549 C CA . GLU A 1 208 ? 17.481 21.913 12.680 1.00 35.31 208 GLU A CA 1
ATOM 1550 C C . GLU A 1 208 ? 16.673 23.225 12.632 1.00 35.31 208 GLU A C 1
ATOM 1552 O O . GLU A 1 208 ? 15.448 23.158 12.370 1.00 35.31 208 GLU A O 1
#